Protein AF-0000000080593009 (afdb_homodimer)

Radius of gyration: 37.09 Å; Cα contacts (8 Å, |Δi|>4): 88; chains: 2; bounding box: 83×128×79 Å

Structure (mmCIF, N/CA/C/O backbone):
data_AF-0000000080593009-model_v1
#
loop_
_entity.id
_entity.type
_entity.pdbx_description
1 polymer 'BHLH domain-containing protein'
#
loop_
_atom_site.group_PDB
_atom_site.id
_atom_site.type_symbol
_atom_site.label_atom_id
_atom_site.label_alt_id
_atom_site.label_comp_id
_atom_site.label_asym_id
_atom_site.label_entity_id
_atom_site.label_seq_id
_atom_site.pdbx_PDB_ins_code
_atom_site.Cartn_x
_atom_site.Cartn_y
_atom_site.Cartn_z
_atom_site.occupancy
_atom_site.B_iso_or_equiv
_atom_site.auth_seq_id
_atom_site.auth_comp_id
_atom_site.auth_asym_id
_atom_site.auth_atom_id
_atom_site.pdbx_PDB_model_num
ATOM 1 N N . MET A 1 1 ? 35.719 94.062 11.25 1 30.19 1 MET A N 1
ATOM 2 C CA . MET A 1 1 ? 36.031 92.75 10.695 1 30.19 1 MET A CA 1
ATOM 3 C C . MET A 1 1 ? 35.594 91.688 11.648 1 30.19 1 MET A C 1
ATOM 5 O O . MET A 1 1 ? 36.406 91.188 12.438 1 30.19 1 MET A O 1
ATOM 9 N N . GLU A 1 2 ? 34.375 91.625 12.188 1 32.19 2 GLU A N 1
ATOM 10 C CA . GLU A 1 2 ? 33.594 91.125 13.312 1 32.19 2 GLU A CA 1
ATOM 11 C C . GLU A 1 2 ? 33.219 89.625 13.086 1 32.19 2 GLU A C 1
ATOM 13 O O . GLU A 1 2 ? 33.219 88.875 14.031 1 32.19 2 GLU A O 1
ATOM 18 N N . ASN A 1 3 ? 32.688 89.062 11.891 1 30.84 3 ASN A N 1
ATOM 19 C CA . ASN A 1 3 ? 31.469 88.25 11.875 1 30.84 3 ASN A CA 1
ATOM 20 C C . ASN A 1 3 ? 31.734 86.812 12.109 1 30.84 3 ASN A C 1
ATOM 22 O O . ASN A 1 3 ? 30.797 86 12.344 1 30.84 3 ASN A O 1
ATOM 26 N N . ARG A 1 4 ? 32.781 86.062 11.688 1 34.5 4 ARG A N 1
ATOM 27 C CA . ARG A 1 4 ? 32.562 84.812 10.961 1 34.5 4 ARG A CA 1
ATOM 28 C C . ARG A 1 4 ? 31.922 83.75 11.867 1 34.5 4 ARG A C 1
ATOM 30 O O . ARG A 1 4 ? 31.953 83.875 13.086 1 34.5 4 ARG A O 1
ATOM 37 N N . ARG A 1 5 ? 32 82.25 11.547 1 36.44 5 ARG A N 1
ATOM 38 C CA . ARG A 1 5 ? 31.359 81.062 11.094 1 36.44 5 ARG A CA 1
ATOM 39 C C . ARG A 1 5 ? 31.344 80 12.203 1 36.44 5 ARG A C 1
ATOM 41 O O . ARG A 1 5 ? 32.344 79.312 12.438 1 36.44 5 ARG A O 1
ATOM 48 N N . SER A 1 6 ? 30.797 80.188 13.43 1 36.25 6 SER A N 1
ATOM 49 C CA . SER A 1 6 ? 30.719 79.125 14.383 1 36.25 6 SER A CA 1
ATOM 50 C C . SER A 1 6 ? 29.953 77.938 13.805 1 36.25 6 SER A C 1
ATOM 52 O O . SER A 1 6 ? 28.766 78 13.516 1 36.25 6 SER A O 1
ATOM 54 N N . ASP A 1 7 ? 30.516 77 12.945 1 34.03 7 ASP A N 1
ATOM 55 C CA . ASP A 1 7 ? 30 75.75 12.328 1 34.03 7 ASP A CA 1
ATOM 56 C C . ASP A 1 7 ? 29.469 74.812 13.375 1 34.03 7 ASP A C 1
ATOM 58 O O . ASP A 1 7 ? 30.062 74.625 14.445 1 34.03 7 ASP A O 1
ATOM 62 N N . SER A 1 8 ? 28.172 74.312 13.266 1 36.47 8 SER A N 1
ATOM 63 C CA . SER A 1 8 ? 27.094 73.438 13.727 1 36.47 8 SER A CA 1
ATOM 64 C C . SER A 1 8 ? 27.484 71.938 13.617 1 36.47 8 SER A C 1
ATOM 66 O O . SER A 1 8 ? 27.547 71.375 12.516 1 36.47 8 SER A O 1
ATOM 68 N N . ILE A 1 9 ? 28.5 71.375 14.32 1 38.62 9 ILE A N 1
ATOM 69 C CA . ILE A 1 9 ? 28.875 70 14.336 1 38.62 9 ILE A CA 1
ATOM 70 C C . ILE A 1 9 ? 27.672 69.125 14.758 1 38.62 9 ILE A C 1
ATOM 72 O O . ILE A 1 9 ? 27.156 69.25 15.875 1 38.62 9 ILE A O 1
ATOM 76 N N . SER A 1 10 ? 26.781 68.75 13.773 1 34.78 10 SER A N 1
ATOM 77 C CA . SER A 1 10 ? 25.641 67.875 13.758 1 34.78 10 SER A CA 1
ATOM 78 C C . SER A 1 10 ? 25.969 66.562 14.453 1 34.78 10 SER A C 1
ATOM 80 O O . SER A 1 10 ? 27.094 66.062 14.359 1 34.78 10 SER A O 1
ATOM 82 N N . ASN A 1 11 ? 25.172 66.062 15.477 1 33.56 11 ASN A N 1
ATOM 83 C CA . ASN A 1 11 ? 24.859 64.938 16.359 1 33.56 11 ASN A CA 1
ATOM 84 C C . ASN A 1 11 ? 24.609 63.688 15.57 1 33.56 11 ASN A C 1
ATOM 86 O O . ASN A 1 11 ? 23.594 63.562 14.883 1 33.56 11 ASN A O 1
ATOM 90 N N . CYS A 1 12 ? 25.594 62.969 15 1 34.72 12 CYS A N 1
ATOM 91 C CA . CYS A 1 12 ? 25.578 61.656 14.375 1 34.72 12 CYS A CA 1
ATOM 92 C C . CYS A 1 12 ? 24.969 60.625 15.312 1 34.72 12 CYS A C 1
ATOM 94 O O . CYS A 1 12 ? 25.531 60.344 16.359 1 34.72 12 CYS A O 1
ATOM 96 N N . GLY A 1 13 ? 23.625 60.688 15.562 1 35.38 13 GLY A N 1
ATOM 97 C CA . GLY A 1 13 ? 22.812 59.656 16.188 1 35.38 13 GLY A CA 1
ATOM 98 C C . GLY A 1 13 ? 23.109 58.25 15.664 1 35.38 13 GLY A C 1
ATOM 99 O O . GLY A 1 13 ? 23.016 58 14.453 1 35.38 13 GLY A O 1
ATOM 100 N N . ASP A 1 14 ? 23.938 57.438 16.203 1 33.97 14 ASP A N 1
ATOM 101 C CA . ASP A 1 14 ? 24.203 56 16.031 1 33.97 14 ASP A CA 1
ATOM 102 C C . ASP A 1 14 ? 22.906 55.188 16.078 1 33.97 14 ASP A C 1
ATOM 104 O O . ASP A 1 14 ? 22.266 55.094 17.141 1 33.97 14 ASP A O 1
ATOM 108 N N . GLN A 1 15 ? 21.875 55.281 15.219 1 35.53 15 GLN A N 1
ATOM 109 C CA . GLN A 1 15 ? 20.75 54.375 14.977 1 35.53 15 GLN A CA 1
ATOM 110 C C . GLN A 1 15 ? 21.219 52.938 14.852 1 35.53 15 GLN A C 1
ATOM 112 O O . GLN A 1 15 ? 21.875 52.562 13.875 1 35.53 15 GLN A O 1
ATOM 117 N N . ILE A 1 16 ? 21.734 52.25 15.906 1 38.66 16 ILE A N 1
ATOM 118 C CA . ILE A 1 16 ? 22.062 50.844 16.062 1 38.66 16 ILE A CA 1
ATOM 119 C C . ILE A 1 16 ? 20.953 50 15.461 1 38.66 16 ILE A C 1
ATOM 121 O O . ILE A 1 16 ? 19.797 50.438 15.375 1 38.66 16 ILE A O 1
ATOM 125 N N . ASP A 1 17 ? 21.234 48.719 14.977 1 35.5 17 ASP A N 1
ATOM 126 C CA . ASP A 1 17 ? 20.922 47.531 14.172 1 35.5 17 ASP A CA 1
ATOM 127 C C . ASP A 1 17 ? 19.703 46.812 14.719 1 35.5 17 ASP A C 1
ATOM 129 O O . ASP A 1 17 ? 19.828 45.969 15.625 1 35.5 17 ASP A O 1
ATOM 133 N N . ASP A 1 18 ? 18.672 47.438 15.211 1 39.59 18 ASP A N 1
ATOM 134 C CA . ASP A 1 18 ? 17.469 46.656 15.469 1 39.59 18 ASP A CA 1
ATOM 1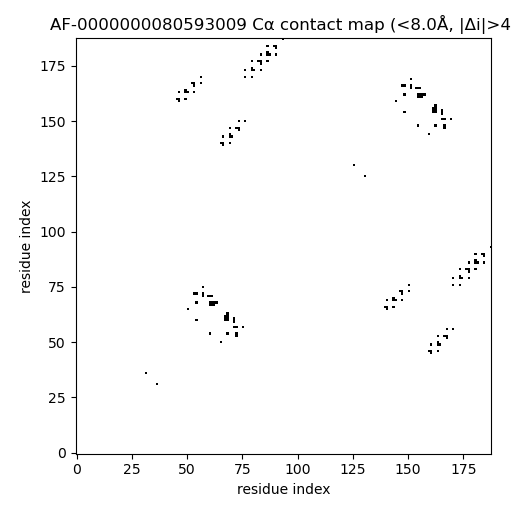35 C C . ASP A 1 18 ? 17.109 45.812 14.25 1 39.59 18 ASP A C 1
ATOM 137 O O . ASP A 1 18 ? 16.062 46.031 13.633 1 39.59 18 ASP A O 1
ATOM 141 N N . GLU A 1 19 ? 17.984 45.594 13.273 1 40.19 19 GLU A N 1
ATOM 142 C CA . GLU A 1 19 ? 17.609 44.875 12.055 1 40.19 19 GLU A CA 1
ATOM 143 C C . GLU A 1 19 ? 17.094 43.5 12.367 1 40.19 19 GLU A C 1
ATOM 145 O O . GLU A 1 19 ? 16.625 42.781 11.469 1 40.19 19 GLU A O 1
ATOM 150 N N . ASN A 1 20 ? 17.656 42.906 13.484 1 40.34 20 ASN A N 1
ATOM 151 C CA . ASN A 1 20 ? 17.406 41.469 13.5 1 40.34 20 ASN A CA 1
ATOM 152 C C . ASN A 1 20 ? 15.922 41.156 13.75 1 40.34 20 ASN A C 1
ATOM 154 O O . ASN A 1 20 ? 15.547 40 13.906 1 40.34 20 ASN A O 1
ATOM 158 N N . SER A 1 21 ? 15.219 42.125 14.359 1 42.53 21 SER A N 1
ATOM 159 C CA . SER A 1 21 ? 13.859 41.781 14.719 1 42.53 21 SER A CA 1
ATOM 160 C C . SER A 1 21 ? 12.977 41.625 13.484 1 42.53 21 SER A C 1
ATOM 162 O O . SER A 1 21 ? 11.781 41.344 13.594 1 42.53 21 SER A O 1
ATOM 164 N N . ILE A 1 22 ? 13.406 42.25 12.352 1 42.34 22 ILE A N 1
ATOM 165 C CA . ILE A 1 22 ? 12.461 42.375 11.25 1 42.34 22 ILE A CA 1
ATOM 166 C C . ILE A 1 22 ? 12.086 40.969 10.766 1 42.34 22 ILE A C 1
ATOM 168 O O . ILE A 1 22 ? 10.992 40.75 10.219 1 42.34 22 ILE A O 1
ATOM 172 N N . LYS A 1 23 ? 13.172 40.156 10.688 1 40.28 23 LYS A N 1
ATOM 173 C CA . LYS A 1 23 ? 13 39.156 9.633 1 40.28 23 LYS A CA 1
ATOM 174 C C . LYS A 1 23 ? 12.016 38.062 10.047 1 40.28 23 LYS A C 1
ATOM 176 O O . LYS A 1 23 ? 11.844 37.094 9.336 1 40.28 23 LYS A O 1
ATOM 181 N N . TYR A 1 24 ? 11.844 37.875 11.398 1 44.5 24 TYR A N 1
ATOM 182 C CA . TYR A 1 24 ? 10.922 36.75 11.539 1 44.5 24 TYR A CA 1
ATOM 183 C C . TYR A 1 24 ? 9.508 37.156 11.117 1 44.5 24 TYR A C 1
ATOM 185 O O . TYR A 1 24 ? 8.742 37.688 11.922 1 44.5 24 TYR A O 1
ATOM 193 N N . ARG A 1 25 ? 9.18 37.938 10.109 1 43.53 25 ARG A N 1
ATOM 194 C CA . ARG A 1 25 ? 7.836 38.125 9.57 1 43.53 25 ARG A CA 1
ATOM 195 C C . ARG A 1 25 ? 7.039 36.844 9.648 1 43.53 25 ARG A C 1
ATOM 197 O O . ARG A 1 25 ? 7.547 35.75 9.289 1 43.53 25 ARG A O 1
ATOM 204 N N . ARG A 1 26 ? 6.293 36.562 10.672 1 50.56 26 ARG A N 1
ATOM 205 C CA . ARG A 1 26 ? 5.23 35.562 10.727 1 50.56 26 ARG A CA 1
ATOM 206 C C . ARG A 1 26 ? 4.617 35.344 9.344 1 50.56 26 ARG A C 1
ATOM 208 O O . ARG A 1 26 ? 4.203 36.281 8.688 1 50.56 26 ARG A O 1
ATOM 215 N N . ARG A 1 27 ? 5.289 34.562 8.422 1 50.72 27 ARG A N 1
ATOM 216 C CA . ARG A 1 27 ? 4.562 34.094 7.25 1 50.72 27 ARG A CA 1
ATOM 217 C C . ARG A 1 27 ? 3.096 33.844 7.574 1 50.72 27 ARG A C 1
ATOM 219 O O . ARG A 1 27 ? 2.75 32.781 8.133 1 50.72 27 ARG A O 1
ATOM 226 N N . THR A 1 28 ? 2.496 34.469 8.516 1 48.34 28 THR A N 1
ATOM 227 C CA . THR A 1 28 ? 1.077 34.344 8.836 1 48.34 28 THR A CA 1
ATOM 228 C C . THR A 1 28 ? 0.27 33.969 7.59 1 48.34 28 THR A C 1
ATOM 230 O O . THR A 1 28 ? -0.691 33.219 7.664 1 48.34 28 THR A O 1
AT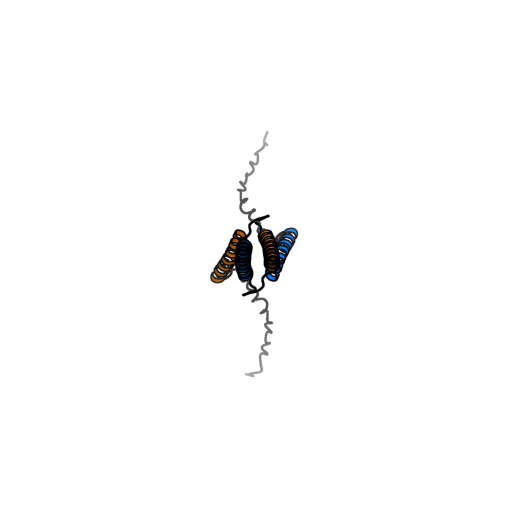OM 233 N N . GLY A 1 29 ? 0.039 34.938 6.66 1 48.94 29 GLY A N 1
ATOM 234 C CA . GLY A 1 29 ? -0.996 35.094 5.648 1 48.94 29 GLY A CA 1
ATOM 235 C C . GLY A 1 29 ? -0.987 34 4.609 1 48.94 29 GLY A C 1
ATOM 236 O O . GLY A 1 29 ? -2.039 33.625 4.098 1 48.94 29 GLY A O 1
ATOM 237 N N . SER A 1 30 ? 0.04 33.906 3.809 1 56.94 30 SER A N 1
ATOM 238 C CA . SER A 1 30 ? -0.113 33.25 2.516 1 56.94 30 SER A CA 1
ATOM 239 C C . SER A 1 30 ? -0.087 31.734 2.66 1 56.94 30 SER A C 1
ATOM 241 O O . SER A 1 30 ? 0.931 31.156 3.053 1 56.94 30 SER A O 1
ATOM 243 N N . GLY A 1 31 ? -1.136 31.234 3.188 1 57.44 31 GLY A N 1
ATOM 244 C CA . GLY A 1 31 ? -1.205 29.781 3.086 1 57.44 31 GLY A CA 1
ATOM 245 C C . GLY A 1 31 ? -0.331 29.219 1.979 1 57.44 31 GLY A C 1
ATOM 246 O O . GLY A 1 31 ? 0.208 29.969 1.164 1 57.44 31 GLY A O 1
ATOM 247 N N . PRO A 1 32 ? 0.122 27.984 2.254 1 64.5 32 PRO A N 1
ATOM 248 C CA . PRO A 1 32 ? 0.853 27.422 1.117 1 64.5 32 PRO A CA 1
ATOM 249 C C . PRO A 1 32 ? 0.264 27.844 -0.229 1 64.5 32 PRO A C 1
ATOM 251 O O . PRO A 1 32 ? -0.947 28.047 -0.339 1 64.5 32 PRO A O 1
ATOM 254 N N . PRO A 1 33 ? 1.045 28.328 -1.09 1 74.94 33 PRO A N 1
ATOM 255 C CA . PRO A 1 33 ? 0.515 28.672 -2.408 1 74.94 33 PRO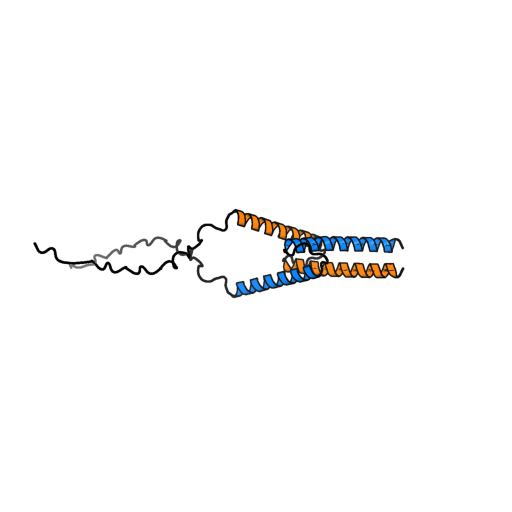 A CA 1
ATOM 256 C C . PRO A 1 33 ? -0.491 27.656 -2.934 1 74.94 33 PRO A C 1
ATOM 258 O O . PRO A 1 33 ? -0.362 26.453 -2.66 1 74.94 33 PRO A O 1
ATOM 261 N N . ALA A 1 34 ? -1.607 28.125 -3.486 1 77.25 34 ALA A N 1
ATOM 262 C CA . ALA A 1 34 ? -2.705 27.344 -4.043 1 77.25 34 ALA A CA 1
ATOM 263 C C . ALA A 1 34 ? -2.18 26.203 -4.902 1 77.25 34 ALA A C 1
ATOM 265 O O . ALA A 1 34 ? -2.725 25.094 -4.875 1 77.25 34 ALA A O 1
ATOM 266 N N . LYS A 1 35 ? -1.1 26.453 -5.652 1 89 35 LYS A N 1
ATOM 267 C CA . LYS A 1 35 ? -0.505 25.422 -6.504 1 89 35 LYS A CA 1
ATOM 268 C C . LYS A 1 35 ? 0.014 24.25 -5.672 1 89 35 LYS A C 1
ATOM 270 O O . LYS A 1 35 ? -0.079 23.094 -6.09 1 89 35 LYS A O 1
ATOM 275 N N . ASN A 1 36 ? 0.448 24.484 -4.453 1 90.88 36 ASN A N 1
ATOM 276 C CA . ASN A 1 36 ? 0.984 23.453 -3.586 1 90.88 36 ASN A CA 1
ATOM 277 C C . ASN A 1 36 ? -0.126 22.594 -2.988 1 90.88 36 ASN A C 1
ATOM 279 O O . ASN A 1 36 ? 0.018 21.375 -2.873 1 90.88 36 ASN A O 1
ATOM 283 N N . ILE A 1 37 ? -1.167 23.203 -2.812 1 93.69 37 ILE A N 1
ATOM 284 C CA . ILE A 1 37 ? -2.303 22.5 -2.229 1 93.69 37 ILE A CA 1
ATOM 285 C C . ILE A 1 37 ? -2.895 21.531 -3.254 1 93.69 37 ILE A C 1
ATOM 287 O O . ILE A 1 37 ? -3.174 20.375 -2.938 1 93.69 37 ILE A O 1
ATOM 291 N N . ASP A 1 38 ? -3.074 22.016 -4.41 1 94.25 38 ASP A N 1
ATOM 292 C CA . ASP A 1 38 ? -3.619 21.188 -5.484 1 94.25 38 ASP A CA 1
ATOM 293 C C . ASP A 1 38 ? -2.684 20.031 -5.809 1 94.25 38 ASP A C 1
ATOM 295 O O . ASP A 1 38 ? -3.141 18.922 -6.082 1 94.25 38 ASP A O 1
ATOM 299 N N . ALA A 1 39 ? -1.38 20.312 -5.832 1 96.06 39 ALA A N 1
ATOM 300 C CA . ALA A 1 39 ? -0.399 19.266 -6.098 1 96.06 39 ALA A CA 1
ATOM 301 C C . ALA A 1 39 ? -0.477 18.156 -5.043 1 96.06 39 ALA A C 1
ATOM 303 O O . ALA A 1 39 ? -0.414 16.969 -5.371 1 96.06 39 ALA A O 1
ATOM 304 N N . GLU A 1 40 ? -0.635 18.5 -3.848 1 95.12 40 GLU A N 1
ATOM 305 C CA . GLU A 1 40 ? -0.727 17.531 -2.762 1 95.12 40 GLU A CA 1
ATOM 306 C C . GLU A 1 40 ? -2.012 16.719 -2.859 1 95.12 40 GLU A C 1
ATOM 308 O O . GLU A 1 40 ? -2.006 15.508 -2.609 1 95.12 40 GLU A O 1
ATOM 313 N N . ARG A 1 41 ? -3.07 17.453 -3.221 1 96.75 41 ARG A N 1
ATOM 314 C CA . ARG A 1 41 ? -4.332 16.75 -3.424 1 96.75 41 ARG A CA 1
ATOM 315 C C . ARG A 1 41 ? -4.207 15.703 -4.52 1 96.75 41 ARG A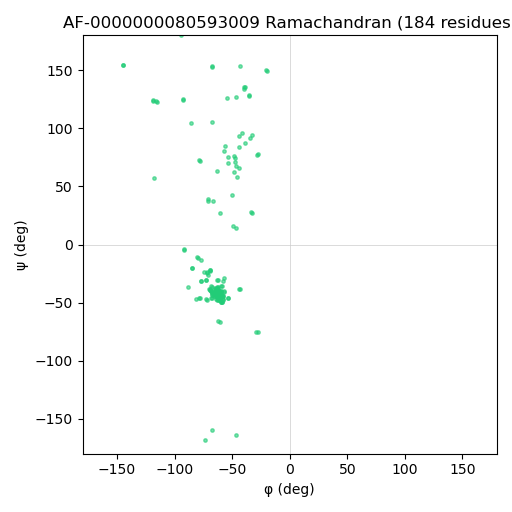 C 1
ATOM 317 O O . ARG A 1 41 ? -4.711 14.586 -4.379 1 96.75 41 ARG A O 1
ATOM 324 N N . ARG A 1 42 ? -3.49 16.078 -5.539 1 96.94 42 ARG A N 1
ATOM 325 C CA . ARG A 1 42 ? -3.281 15.148 -6.645 1 96.94 42 ARG A CA 1
ATOM 326 C C . ARG A 1 42 ? -2.416 13.969 -6.211 1 96.94 42 ARG A C 1
ATOM 328 O O . ARG A 1 42 ? -2.678 12.828 -6.594 1 96.94 42 ARG A O 1
ATOM 335 N N . ARG A 1 43 ? -1.454 14.234 -5.484 1 97.25 43 ARG A N 1
ATOM 336 C CA . ARG A 1 43 ? -0.584 13.172 -4.984 1 97.25 43 ARG A CA 1
ATOM 337 C C . ARG A 1 43 ? -1.36 12.188 -4.109 1 97.25 43 ARG A C 1
ATOM 339 O O . ARG A 1 43 ? -1.231 10.977 -4.266 1 97.25 43 ARG A O 1
ATOM 346 N N . ARG A 1 44 ? -2.191 12.719 -3.203 1 97.69 44 ARG A N 1
ATOM 347 C CA . ARG A 1 44 ? -3.006 11.891 -2.314 1 97.69 44 ARG A CA 1
ATOM 348 C C . ARG A 1 44 ? -3.986 11.039 -3.109 1 97.69 44 ARG A C 1
ATOM 350 O O . ARG A 1 44 ? -4.191 9.859 -2.791 1 97.69 44 ARG A O 1
ATOM 357 N N . LYS A 1 45 ? -4.555 11.672 -4.125 1 98.44 45 LYS A N 1
ATOM 358 C CA . LYS A 1 45 ? -5.504 10.953 -4.969 1 98.44 45 LYS A CA 1
ATOM 359 C C . LYS A 1 45 ? -4.832 9.789 -5.68 1 98.44 45 LYS A C 1
ATOM 361 O O . LYS A 1 45 ? -5.395 8.695 -5.754 1 98.44 45 LYS A O 1
ATOM 366 N N . ARG A 1 46 ? -3.652 10.016 -6.18 1 98 46 ARG A N 1
ATOM 367 C CA . ARG A 1 46 ? -2.904 8.961 -6.859 1 98 46 ARG A CA 1
ATOM 368 C C . ARG A 1 46 ? -2.598 7.809 -5.906 1 98 46 ARG A C 1
ATOM 370 O O . ARG A 1 46 ? -2.795 6.641 -6.254 1 98 46 ARG A O 1
ATOM 377 N N . PHE A 1 47 ? -2.146 8.117 -4.84 1 98.44 47 PHE A N 1
ATOM 378 C CA . PHE A 1 47 ? -1.817 7.113 -3.838 1 98.44 47 PHE A CA 1
ATOM 379 C C . PHE A 1 47 ? -3.053 6.309 -3.455 1 98.44 47 PHE A C 1
ATOM 381 O O . PHE A 1 47 ? -3.012 5.074 -3.42 1 98.44 47 PHE A O 1
ATOM 388 N N . ASN A 1 48 ? -4.09 7.047 -3.164 1 98 48 ASN A N 1
ATOM 389 C CA . ASN A 1 48 ? -5.312 6.375 -2.744 1 98 48 ASN A CA 1
ATOM 390 C C . ASN A 1 48 ? -5.887 5.504 -3.859 1 98 48 ASN A C 1
ATOM 392 O O . ASN A 1 48 ? -6.445 4.438 -3.596 1 98 48 ASN A O 1
ATOM 396 N N . GLY A 1 49 ? -5.836 6.008 -5.027 1 98.5 49 GLY A N 1
ATOM 397 C CA . GLY A 1 49 ? -6.23 5.18 -6.156 1 98.5 49 GLY A CA 1
ATOM 398 C C . GLY A 1 49 ? -5.484 3.859 -6.215 1 98.5 49 GLY A C 1
ATOM 399 O O . GLY A 1 49 ? -6.09 2.803 -6.406 1 98.5 49 GLY A O 1
ATOM 400 N N . ARG A 1 50 ? -4.227 3.916 -6.047 1 98.56 50 ARG A N 1
ATOM 401 C CA . ARG A 1 50 ? -3.41 2.707 -6.062 1 98.56 50 ARG A CA 1
ATOM 402 C C . ARG A 1 50 ? -3.76 1.795 -4.891 1 98.56 50 ARG A C 1
ATOM 404 O O . ARG A 1 50 ? -3.811 0.573 -5.043 1 98.56 50 ARG A O 1
ATOM 411 N N . LEU A 1 51 ? -3.977 2.348 -3.818 1 98.38 51 LEU A N 1
ATOM 412 C CA . LEU A 1 51 ? -4.348 1.574 -2.639 1 98.38 51 LEU A CA 1
ATOM 413 C C . LEU A 1 51 ? -5.672 0.852 -2.857 1 98.38 51 LEU A C 1
ATOM 415 O O . LEU A 1 51 ? -5.82 -0.31 -2.471 1 98.38 51 LEU A O 1
ATOM 419 N N . TYR A 1 52 ? -6.543 1.52 -3.492 1 97.75 52 TYR A N 1
ATOM 420 C CA . TYR A 1 52 ? -7.844 0.93 -3.785 1 97.75 52 TYR A CA 1
ATOM 421 C C . TYR A 1 52 ? -7.711 -0.216 -4.781 1 97.75 52 TYR A C 1
ATOM 423 O O . TYR A 1 52 ? -8.352 -1.259 -4.625 1 97.75 52 TYR A O 1
ATOM 431 N N . ASP A 1 53 ? -7.004 0 -5.77 1 98.31 53 ASP A N 1
ATOM 432 C CA . ASP A 1 53 ? -6.75 -1.049 -6.754 1 98.31 53 ASP A CA 1
ATOM 433 C C . ASP A 1 53 ? -6.133 -2.281 -6.098 1 98.31 53 ASP A C 1
ATOM 435 O O . ASP A 1 53 ? -6.488 -3.414 -6.434 1 98.31 53 ASP A O 1
ATOM 439 N N . LEU A 1 54 ? -5.254 -2.031 -5.203 1 98.06 54 LEU A N 1
ATOM 440 C CA . LEU A 1 54 ? -4.625 -3.137 -4.488 1 98.06 54 LEU A CA 1
ATOM 441 C C . LEU A 1 54 ? -5.645 -3.885 -3.637 1 98.06 54 LEU A C 1
ATOM 443 O O . LEU A 1 54 ? -5.676 -5.117 -3.637 1 98.06 54 LEU A O 1
ATOM 447 N N . ARG A 1 55 ? -6.441 -3.123 -3.008 1 97.81 55 ARG A N 1
ATOM 448 C CA . ARG A 1 55 ? -7.5 -3.705 -2.191 1 97.81 55 ARG A CA 1
ATOM 449 C C . ARG A 1 55 ? -8.422 -4.578 -3.035 1 97.81 55 ARG A C 1
ATOM 451 O O . ARG A 1 55 ? -8.914 -5.605 -2.566 1 97.81 55 ARG A O 1
ATOM 458 N N . ALA A 1 56 ? -8.656 -4.234 -4.184 1 97.44 56 ALA A N 1
ATOM 459 C CA . ALA A 1 56 ? -9.578 -4.938 -5.07 1 97.44 56 ALA A CA 1
ATOM 460 C C . ALA A 1 56 ? -8.992 -6.277 -5.516 1 97.44 56 ALA A C 1
ATOM 462 O O . ALA A 1 56 ? -9.734 -7.199 -5.871 1 97.44 56 ALA A O 1
ATOM 463 N N . LEU A 1 57 ? -7.715 -6.414 -5.5 1 96.88 57 LEU A N 1
ATOM 464 C CA . LEU A 1 57 ? -7.051 -7.621 -5.977 1 96.88 57 LEU A CA 1
ATOM 465 C C . LEU A 1 57 ? -6.984 -8.672 -4.875 1 96.88 57 LEU A C 1
ATOM 467 O O . LEU A 1 57 ? -6.746 -9.852 -5.148 1 96.88 57 LEU A O 1
ATOM 471 N N . VAL A 1 58 ? -7.117 -8.219 -3.707 1 97.12 58 VAL A N 1
ATOM 472 C CA . VAL A 1 58 ? -6.895 -9.102 -2.568 1 97.12 58 VAL A CA 1
ATOM 473 C C . VAL A 1 58 ? -8.219 -9.734 -2.141 1 97.12 58 VAL A C 1
ATOM 475 O O . VAL A 1 58 ? -9.164 -9.031 -1.797 1 97.12 58 VAL A O 1
ATOM 478 N N . PRO A 1 59 ? -8.25 -11.031 -2.082 1 96 59 PRO A N 1
ATOM 479 C CA . PRO A 1 59 ? -9.516 -11.727 -1.856 1 96 59 PRO A CA 1
ATOM 480 C C . PRO A 1 59 ? -10.078 -11.484 -0.458 1 96 59 PRO A C 1
ATOM 482 O O . PRO A 1 59 ? -11.297 -11.352 -0.294 1 96 59 PRO A O 1
ATOM 485 N N . LYS A 1 60 ? -9.289 -11.523 0.535 1 94.19 60 LYS A N 1
ATOM 486 C CA . LYS A 1 60 ? -9.758 -11.352 1.906 1 94.19 60 LYS A CA 1
ATOM 487 C C . LYS A 1 60 ? -9.117 -10.133 2.557 1 94.19 60 LYS A C 1
ATOM 489 O O . LYS A 1 60 ? -7.891 -10.039 2.648 1 94.19 60 LYS A O 1
ATOM 494 N N . ILE A 1 61 ? -9.992 -9.312 2.988 1 93.19 61 ILE A N 1
ATOM 495 C CA . ILE A 1 61 ? -9.539 -8.109 3.672 1 93.19 61 ILE A CA 1
ATOM 496 C C . ILE A 1 61 ? -9.992 -8.133 5.129 1 93.19 61 ILE A C 1
ATOM 498 O O . ILE A 1 61 ? -11.195 -8.211 5.41 1 93.19 61 ILE A O 1
ATOM 502 N N . SER A 1 62 ? -9.055 -8.039 6.051 1 96.44 62 SER A N 1
ATOM 503 C CA . SER A 1 62 ? -9.336 -8.172 7.48 1 96.44 62 SER A CA 1
ATOM 504 C C . SER A 1 62 ? -9.945 -6.895 8.047 1 96.44 62 SER A C 1
ATOM 506 O O . SER A 1 62 ? -10.891 -6.949 8.836 1 96.44 62 SER A O 1
ATOM 508 N N . ASN A 1 63 ? -9.359 -5.809 7.703 1 96.19 63 ASN A N 1
ATOM 509 C CA . ASN A 1 63 ? -9.742 -4.457 8.094 1 96.19 63 ASN A CA 1
ATOM 510 C C . ASN A 1 63 ? -9.492 -3.453 6.977 1 96.19 63 ASN A C 1
ATOM 512 O O . ASN A 1 63 ? -8.562 -3.623 6.184 1 96.19 63 ASN A O 1
ATOM 516 N N . LEU A 1 64 ? -10.195 -2.432 7 1 94.62 64 LEU A N 1
ATOM 517 C CA . LEU A 1 64 ? -10.109 -1.517 5.867 1 94.62 64 LEU A CA 1
ATOM 518 C C . LEU A 1 64 ? -9.055 -0.447 6.113 1 94.62 64 LEU A C 1
ATOM 520 O O . LEU A 1 64 ? -8.719 0.321 5.207 1 94.62 64 LEU A O 1
ATOM 524 N N . ASN A 1 65 ? -8.484 -0.421 7.227 1 96.5 65 ASN A N 1
ATOM 525 C CA . ASN A 1 65 ? -7.426 0.558 7.434 1 96.5 65 ASN A CA 1
ATOM 526 C C . ASN A 1 65 ? -6.207 0.256 6.566 1 96.5 65 ASN A C 1
ATOM 528 O O . ASN A 1 65 ? -5.98 -0.893 6.184 1 96.5 65 ASN A O 1
ATOM 532 N N . LYS A 1 66 ? -5.508 1.259 6.266 1 97.44 66 LYS A N 1
ATOM 533 C CA . LYS A 1 66 ? -4.461 1.18 5.254 1 97.44 66 LYS A CA 1
ATOM 534 C C . LYS A 1 66 ? -3.416 0.13 5.621 1 97.44 66 LYS A C 1
ATOM 536 O O . LYS A 1 66 ? -2.961 -0.629 4.762 1 97.44 66 LYS A O 1
ATOM 541 N N . ALA A 1 67 ? -3.008 0.106 6.891 1 98.25 67 ALA A N 1
ATOM 542 C CA . ALA A 1 67 ? -1.989 -0.851 7.316 1 98.25 67 ALA A CA 1
ATOM 543 C C . ALA A 1 67 ? -2.482 -2.285 7.152 1 98.25 67 ALA A C 1
ATOM 545 O O . ALA A 1 67 ? -1.723 -3.168 6.75 1 98.25 67 ALA A O 1
ATOM 546 N N . SER A 1 68 ? -3.713 -2.531 7.418 1 98.19 68 SER A N 1
ATOM 547 C CA . SER A 1 68 ? -4.289 -3.865 7.285 1 98.19 68 SER A CA 1
ATOM 548 C C . SER A 1 68 ? -4.395 -4.277 5.82 1 98.19 68 SER A C 1
ATOM 550 O O . SER A 1 68 ? -4.113 -5.426 5.469 1 98.19 68 SER A O 1
ATOM 552 N N . ILE A 1 69 ? -4.727 -3.352 4.992 1 98.25 69 ILE A N 1
ATOM 553 C CA . ILE A 1 69 ? -4.805 -3.629 3.562 1 98.25 69 ILE A CA 1
ATOM 554 C C . ILE A 1 69 ? -3.432 -4.055 3.045 1 98.25 69 ILE A C 1
ATOM 556 O O . ILE A 1 69 ? -3.314 -5.043 2.318 1 98.25 69 ILE A O 1
ATOM 560 N N . LEU A 1 70 ? -2.494 -3.344 3.482 1 98.56 70 LEU A N 1
ATOM 561 C CA . LEU A 1 70 ? -1.139 -3.689 3.064 1 98.56 70 LEU A CA 1
ATOM 562 C C . LEU A 1 70 ? -0.735 -5.055 3.605 1 98.56 70 LEU A C 1
ATOM 564 O O . LEU A 1 70 ? -0.132 -5.859 2.889 1 98.56 70 LEU A O 1
ATOM 568 N N . GLY A 1 71 ? -1.041 -5.266 4.855 1 98.5 71 GLY A N 1
ATOM 569 C CA . GLY A 1 71 ? -0.738 -6.555 5.465 1 98.5 71 GLY A CA 1
ATOM 570 C C . GLY A 1 71 ? -1.385 -7.719 4.742 1 98.5 71 GLY A C 1
ATOM 571 O O . GLY A 1 71 ? -0.732 -8.734 4.477 1 98.5 71 GLY A O 1
ATOM 572 N N . ASP A 1 72 ? -2.625 -7.598 4.457 1 98.56 72 ASP A N 1
ATOM 573 C CA . ASP A 1 72 ? -3.348 -8.641 3.74 1 98.56 72 ASP A CA 1
ATOM 574 C C . ASP A 1 72 ? -2.768 -8.852 2.342 1 98.56 72 ASP A C 1
ATOM 576 O O . ASP A 1 72 ? -2.691 -9.977 1.856 1 98.56 72 ASP A O 1
ATOM 580 N N . ALA A 1 73 ? -2.373 -7.758 1.691 1 98.5 73 ALA A N 1
ATOM 581 C CA . ALA A 1 73 ? -1.756 -7.852 0.371 1 98.5 73 ALA A CA 1
ATOM 582 C C . ALA A 1 73 ? -0.442 -8.625 0.434 1 98.5 73 ALA A C 1
ATOM 584 O O . ALA A 1 73 ? -0.172 -9.477 -0.419 1 98.5 73 ALA A O 1
ATOM 585 N N . ILE A 1 74 ? 0.325 -8.336 1.396 1 98.69 74 ILE A N 1
ATOM 586 C CA . ILE A 1 74 ? 1.597 -9.023 1.59 1 98.69 74 ILE A CA 1
ATOM 587 C C . ILE A 1 74 ? 1.352 -10.516 1.76 1 98.69 74 ILE A C 1
ATOM 589 O O . ILE A 1 74 ? 2.01 -11.336 1.115 1 98.69 74 ILE A O 1
ATOM 593 N N . GLU A 1 75 ? 0.456 -10.852 2.611 1 98.12 75 GLU A N 1
ATOM 594 C CA . GLU A 1 75 ? 0.119 -12.25 2.822 1 98.12 75 GLU A CA 1
ATOM 595 C C . GLU A 1 75 ? -0.349 -12.914 1.527 1 98.12 75 GLU A C 1
ATOM 597 O O . GLU A 1 75 ? 0.031 -14.047 1.229 1 98.12 75 GLU A O 1
ATOM 602 N N . PHE A 1 76 ? -1.158 -12.234 0.845 1 98.31 76 PHE A N 1
ATOM 603 C CA . PHE A 1 76 ? -1.68 -12.758 -0.413 1 98.31 76 PHE A CA 1
ATOM 604 C C . PHE A 1 76 ? -0.55 -13.008 -1.404 1 98.31 76 PHE A C 1
ATOM 606 O O . PHE A 1 76 ? -0.528 -14.039 -2.08 1 98.31 76 PHE A O 1
ATOM 613 N N . VAL A 1 77 ? 0.343 -12.086 -1.491 1 98 77 VAL A N 1
ATOM 614 C CA . VAL A 1 77 ? 1.487 -12.242 -2.385 1 98 77 VAL A CA 1
ATOM 615 C C . VAL A 1 77 ? 2.279 -13.484 -1.999 1 98 77 VAL A C 1
ATOM 617 O O . VAL A 1 77 ? 2.672 -14.273 -2.865 1 98 77 VAL A O 1
ATOM 620 N N . LYS A 1 78 ? 2.49 -13.648 -0.75 1 97.81 78 LYS A N 1
ATOM 621 C CA . LYS A 1 78 ? 3.229 -14.812 -0.282 1 97.81 78 LYS A CA 1
ATOM 622 C C . LYS A 1 78 ? 2.494 -16.109 -0.634 1 97.81 78 LYS A C 1
ATOM 624 O O . LYS A 1 78 ? 3.117 -17.094 -1.022 1 97.81 78 LYS A O 1
ATOM 629 N N . VAL A 1 79 ? 1.248 -16.094 -0.504 1 96.94 79 VAL A N 1
ATOM 630 C CA . VAL A 1 79 ? 0.429 -17.25 -0.843 1 96.94 79 VAL A CA 1
ATOM 631 C C . VAL A 1 79 ? 0.555 -17.547 -2.334 1 96.94 79 VAL A C 1
ATOM 633 O O . VAL A 1 79 ? 0.723 -18.703 -2.727 1 96.94 79 VAL A O 1
ATOM 636 N N . LEU A 1 80 ? 0.438 -16.562 -3.141 1 96.69 80 LEU A N 1
ATOM 637 C CA . LEU A 1 80 ? 0.545 -16.734 -4.586 1 96.69 80 LEU A CA 1
ATOM 638 C C . LEU A 1 80 ? 1.912 -17.281 -4.965 1 96.69 80 LEU A C 1
ATOM 640 O O . LEU A 1 80 ? 2.012 -18.156 -5.844 1 96.69 80 LEU A O 1
ATOM 644 N N . GLN A 1 81 ? 2.928 -16.781 -4.32 1 96.44 81 GLN A N 1
ATOM 645 C CA . GLN A 1 81 ? 4.277 -17.266 -4.586 1 96.44 81 GLN A CA 1
ATOM 646 C C . GLN A 1 81 ? 4.414 -18.75 -4.223 1 96.44 81 GLN A C 1
ATOM 648 O O . GLN A 1 81 ? 5.023 -19.516 -4.965 1 96.44 81 GLN A O 1
ATOM 653 N N . LYS A 1 82 ? 3.926 -19.094 -3.137 1 96.88 82 LYS A N 1
ATOM 654 C CA . LYS A 1 82 ? 3.967 -20.484 -2.703 1 96.88 82 LYS A CA 1
ATOM 655 C C . LYS A 1 82 ? 3.193 -21.391 -3.664 1 96.88 82 LYS A C 1
ATOM 657 O O . LYS A 1 82 ? 3.654 -22.469 -4.016 1 96.88 82 LYS A O 1
ATOM 662 N N . GLN A 1 83 ? 2.039 -20.938 -4.023 1 95.31 83 GLN A N 1
ATOM 663 C CA . GLN A 1 83 ? 1.216 -21.703 -4.957 1 95.31 83 GLN A CA 1
ATOM 664 C C . GLN A 1 83 ? 1.939 -21.906 -6.285 1 95.31 83 GLN A C 1
ATOM 666 O O . GLN A 1 83 ? 1.906 -23 -6.852 1 95.31 83 GLN A O 1
ATOM 671 N N . ALA A 1 84 ? 2.545 -20.922 -6.781 1 94.12 84 ALA A N 1
ATOM 672 C CA . ALA A 1 84 ? 3.281 -21 -8.039 1 94.12 84 ALA A CA 1
ATOM 673 C C . ALA A 1 84 ? 4.434 -22 -7.934 1 94.12 84 ALA A C 1
ATOM 675 O O . ALA A 1 84 ? 4.688 -22.766 -8.867 1 94.12 84 ALA A O 1
ATOM 676 N N . LYS A 1 85 ? 5.09 -21.922 -6.883 1 94.88 85 LYS A N 1
ATOM 677 C CA . LYS A 1 85 ? 6.203 -22.844 -6.672 1 94.88 85 LYS A CA 1
ATOM 678 C C . LYS A 1 85 ? 5.715 -24.297 -6.609 1 94.88 85 LYS A C 1
ATOM 680 O O . LYS A 1 85 ? 6.328 -25.188 -7.195 1 94.88 85 LYS A O 1
ATOM 685 N N . GLU A 1 86 ? 4.645 -24.531 -5.906 1 95.19 86 GLU A N 1
ATOM 686 C CA . GLU A 1 86 ? 4.078 -25.859 -5.785 1 95.19 86 GLU A CA 1
ATOM 687 C C . GLU A 1 86 ? 3.621 -26.391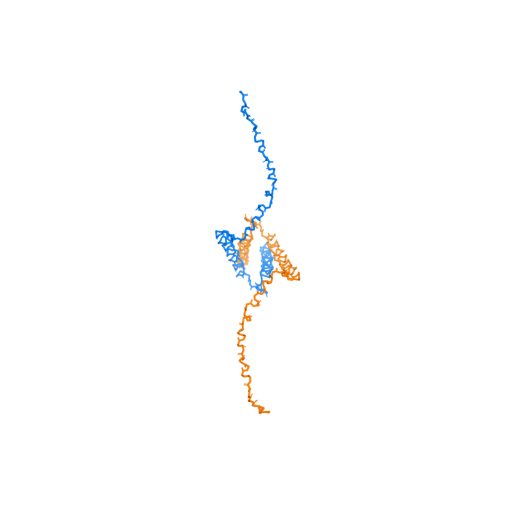 -7.141 1 95.19 86 GLU A C 1
ATOM 689 O O . GLU A 1 86 ? 3.832 -27.578 -7.453 1 95.19 86 GLU A O 1
ATOM 694 N N . LEU A 1 87 ? 3.014 -25.609 -7.906 1 94 87 LEU A N 1
ATOM 695 C CA . LEU A 1 87 ? 2.545 -26 -9.234 1 94 87 LEU A CA 1
ATOM 696 C C . LEU A 1 87 ? 3.719 -26.328 -10.148 1 94 87 LEU A C 1
ATOM 698 O O . LEU A 1 87 ? 3.648 -27.266 -10.945 1 94 87 LEU A O 1
ATOM 702 N N . LYS A 1 88 ? 4.75 -25.562 -9.992 1 93.88 88 LYS A N 1
ATOM 703 C CA . LYS A 1 88 ? 5.945 -25.812 -10.789 1 93.88 88 LYS A CA 1
ATOM 704 C C . LYS A 1 88 ? 6.59 -27.141 -10.422 1 93.88 88 LYS A C 1
ATOM 706 O O . LYS A 1 88 ? 7.016 -27.906 -11.297 1 93.88 88 LYS A O 1
ATOM 711 N N . ASP A 1 89 ? 6.641 -27.422 -9.172 1 94.62 89 ASP A N 1
ATOM 712 C CA . ASP A 1 89 ? 7.191 -28.688 -8.688 1 94.62 89 ASP A CA 1
ATOM 713 C C . ASP A 1 89 ? 6.363 -29.875 -9.18 1 94.62 89 ASP A C 1
ATOM 715 O O . ASP A 1 89 ? 6.91 -30.906 -9.547 1 94.62 89 ASP A O 1
ATOM 719 N N . GLU A 1 90 ? 5.098 -29.703 -9.25 1 91.69 90 GLU A N 1
ATOM 720 C CA . GLU A 1 90 ? 4.195 -30.75 -9.719 1 91.69 90 GLU A CA 1
ATOM 721 C C . GLU A 1 90 ? 4.375 -31 -11.211 1 91.69 90 GLU A C 1
ATOM 723 O O . GLU A 1 90 ? 4.312 -32.156 -11.664 1 91.69 90 GLU A O 1
ATOM 728 N N . LEU A 1 91 ? 4.562 -30.031 -11.938 1 90.69 91 LEU A N 1
ATOM 729 C CA . LEU A 1 91 ? 4.754 -30.125 -13.383 1 90.69 91 LEU A CA 1
ATOM 730 C C . LEU A 1 91 ? 6.082 -30.812 -13.711 1 90.69 91 LEU A C 1
ATOM 732 O O . LEU A 1 91 ? 6.184 -31.547 -14.688 1 90.69 91 LEU A O 1
ATOM 736 N N . GLU A 1 92 ? 7.074 -30.516 -12.867 1 88.62 92 GLU A N 1
ATOM 737 C CA . GLU A 1 92 ? 8.391 -31.094 -13.086 1 88.62 92 GLU A CA 1
ATOM 738 C C . GLU A 1 92 ? 8.398 -32.594 -12.734 1 88.62 92 GLU A C 1
ATOM 740 O O . GLU A 1 92 ? 9.203 -33.344 -13.258 1 88.62 92 GLU A O 1
ATOM 745 N N . GLU A 1 93 ? 7.602 -32.969 -11.812 1 87.88 93 GLU A N 1
ATOM 746 C CA . GLU A 1 93 ? 7.516 -34.375 -11.406 1 87.88 93 GLU A CA 1
ATOM 747 C C . GLU A 1 93 ? 6.66 -35.188 -12.383 1 87.88 93 GLU A C 1
ATOM 749 O O . GLU A 1 93 ? 6.668 -36.406 -12.344 1 87.88 93 GLU A O 1
ATOM 754 N N . HIS A 1 94 ? 5.918 -34.625 -13.297 1 75.81 94 HIS A N 1
ATOM 755 C CA . HIS A 1 94 ? 5.191 -35.344 -14.344 1 75.81 94 HIS A CA 1
ATOM 756 C C . HIS A 1 94 ? 5.887 -35.188 -15.688 1 75.81 94 HIS A C 1
ATOM 758 O O . HIS A 1 94 ? 6.535 -34.188 -15.961 1 75.81 94 HIS A O 1
ATOM 764 N N . MET B 1 1 ? -45.406 65.5 59 1 31.94 1 MET B N 1
ATOM 765 C CA . MET B 1 1 ? -44.969 64.125 59.219 1 31.94 1 MET B CA 1
ATOM 766 C C . MET B 1 1 ? -45.438 63.188 58.125 1 31.94 1 MET B C 1
ATOM 768 O O . MET B 1 1 ? -45.5 61.969 58.281 1 31.94 1 MET B O 1
ATOM 772 N N . GLU B 1 2 ? -46.094 63.781 57.062 1 32.09 2 GLU B N 1
ATOM 773 C CA . GLU B 1 2 ? -46.812 62.969 56.094 1 32.09 2 GLU B CA 1
ATOM 774 C C . GLU B 1 2 ? -45.812 62.125 55.281 1 32.09 2 GLU B C 1
ATOM 776 O O . GLU B 1 2 ? -44.875 62.688 54.688 1 32.09 2 GLU B O 1
ATOM 781 N N . ASN B 1 3 ? -45.719 60.781 55.562 1 35.22 3 ASN B N 1
ATOM 782 C CA . ASN B 1 3 ? -45 59.562 55.188 1 35.22 3 ASN B CA 1
ATOM 783 C C . ASN B 1 3 ? -45.219 59.219 53.719 1 35.22 3 ASN B C 1
ATOM 785 O O . ASN B 1 3 ? -46.094 58.406 53.406 1 35.22 3 ASN B O 1
ATOM 789 N N . ARG B 1 4 ? -45.5 60.219 52.875 1 28.94 4 ARG B N 1
ATOM 790 C CA . ARG B 1 4 ? -45.969 59.75 51.594 1 28.94 4 ARG B CA 1
ATOM 791 C C . ARG B 1 4 ? -45.094 58.625 51.062 1 28.94 4 ARG B C 1
ATOM 793 O O . ARG B 1 4 ? -43.969 58.438 51.531 1 28.94 4 ARG B O 1
ATOM 800 N N . ARG B 1 5 ? -45.156 58.25 49.719 1 34 5 ARG B N 1
ATOM 801 C CA . ARG B 1 5 ? -45.438 57.25 48.719 1 34 5 ARG B CA 1
ATOM 802 C C . ARG B 1 5 ? -44.188 56.5 48.312 1 34 5 ARG B C 1
ATOM 804 O O . ARG B 1 5 ? -43.062 57 48.5 1 34 5 ARG B O 1
ATOM 811 N N . SER B 1 6 ? -44.469 55.531 47.344 1 29.83 6 SER B N 1
ATOM 812 C CA . SER B 1 6 ? -44.281 54.188 46.781 1 29.83 6 SER B CA 1
ATOM 813 C C . SER B 1 6 ? -42.906 54.062 46.094 1 29.83 6 SER B C 1
ATOM 815 O O . SER B 1 6 ? -42.25 55.062 45.812 1 29.83 6 SER B O 1
ATOM 817 N N . ASP B 1 7 ? -42.812 52.906 45.344 1 35.22 7 ASP B N 1
ATOM 818 C CA . ASP B 1 7 ? -42.094 51.75 44.875 1 35.22 7 ASP B CA 1
ATOM 819 C C . ASP B 1 7 ? -41.25 52.094 43.656 1 35.22 7 ASP B C 1
ATOM 821 O O . ASP B 1 7 ? -41.719 52.719 42.719 1 35.22 7 ASP B O 1
ATOM 825 N N . SER B 1 8 ? -39.938 52.219 43.844 1 36.72 8 SER B N 1
ATOM 826 C CA . SER B 1 8 ? -38.75 52.281 43 1 36.72 8 SER B CA 1
ATOM 827 C C . SER B 1 8 ? -38.719 51.188 41.969 1 36.72 8 SER B C 1
ATOM 829 O O . SER B 1 8 ? -38.688 50 42.312 1 36.72 8 SER B O 1
ATOM 831 N N . ILE B 1 9 ? -39.562 51.344 40.844 1 36.19 9 ILE B N 1
ATOM 832 C CA . ILE B 1 9 ? -39.594 50.531 39.625 1 36.19 9 ILE B CA 1
ATOM 833 C C . ILE B 1 9 ? -38.156 50.344 39.094 1 36.19 9 ILE B C 1
ATOM 835 O O . ILE B 1 9 ? -37.531 51.312 38.656 1 36.19 9 ILE B O 1
ATOM 839 N N . SER B 1 10 ? -37.375 49.5 39.875 1 35.12 10 SER B N 1
ATOM 840 C CA . SER B 1 10 ? -36.062 49 39.5 1 35.12 10 SER B CA 1
ATOM 841 C C . SER B 1 10 ? -36.094 48.469 38.062 1 35.12 10 SER B C 1
ATOM 843 O O . SER B 1 10 ? -36.812 47.5 37.781 1 35.12 10 SER B O 1
ATOM 845 N N . ASN B 1 11 ? -36.125 49.312 37.062 1 32.84 11 ASN B N 1
ATOM 846 C CA . ASN B 1 11 ? -35.938 48.938 35.656 1 32.84 11 ASN B CA 1
ATOM 847 C C . ASN B 1 11 ? -34.812 47.906 35.5 1 32.84 11 ASN B C 1
ATOM 849 O O . ASN B 1 11 ? -33.656 48.156 35.906 1 32.84 11 ASN B O 1
ATOM 853 N N . CYS B 1 12 ? -35.125 46.562 35.438 1 34.56 12 CYS B N 1
ATOM 854 C CA . CYS B 1 12 ? -34.469 45.312 35.062 1 34.56 12 CYS B CA 1
ATOM 855 C C . CYS B 1 12 ? -33.688 45.5 33.75 1 34.56 12 CYS B C 1
ATOM 857 O O . CYS B 1 12 ? -34.219 45.875 32.719 1 34.56 12 CYS B O 1
ATOM 859 N N . GLY B 1 13 ? -32.406 46.031 33.875 1 34.47 13 GLY B N 1
ATOM 860 C CA . GLY B 1 13 ? -31.312 46.031 32.938 1 34.47 13 GLY B CA 1
ATOM 861 C C . GLY B 1 13 ? -31.203 44.719 32.156 1 34.47 13 GLY B C 1
ATOM 862 O O . GLY B 1 13 ? -31.047 43.656 32.75 1 34.47 13 GLY B O 1
ATOM 863 N N . ASP B 1 14 ? -31.844 44.5 31.047 1 33.59 14 ASP B N 1
ATOM 864 C CA . ASP B 1 14 ? -31.703 43.438 30.031 1 33.59 14 ASP B CA 1
ATOM 865 C C . ASP B 1 14 ? -30.234 43.219 29.672 1 33.59 14 ASP B C 1
ATOM 867 O O . ASP B 1 14 ? -29.609 44.062 29.031 1 33.59 14 ASP B O 1
ATOM 871 N N . GLN B 1 15 ? -29.266 42.875 30.562 1 35 15 GLN B N 1
ATOM 872 C CA . GLN B 1 15 ? -27.938 42.344 30.281 1 35 15 GLN B CA 1
ATOM 873 C C . GLN B 1 15 ? -27.969 41.25 29.219 1 35 15 GLN B C 1
ATOM 875 O O . GLN B 1 15 ? -28.469 40.156 29.484 1 35 15 GLN B O 1
ATOM 880 N N . ILE B 1 16 ? -28.328 41.562 27.953 1 38.72 16 ILE B N 1
ATOM 881 C CA . ILE B 1 16 ? -28.234 40.75 26.734 1 38.72 16 ILE B CA 1
ATOM 882 C C . ILE B 1 16 ? -26.938 39.969 26.734 1 38.72 16 ILE B C 1
ATOM 884 O O . ILE B 1 16 ? -25.906 40.438 27.234 1 38.72 16 ILE B O 1
ATOM 888 N N . ASP B 1 17 ? -26.969 38.625 26.406 1 35.69 17 ASP B N 1
ATOM 889 C CA . ASP B 1 17 ? -26.281 37.375 26.234 1 35.69 17 ASP B CA 1
ATOM 890 C C . ASP B 1 17 ? -25.031 37.531 25.359 1 35.69 17 ASP B C 1
ATOM 892 O O . ASP B 1 17 ? -25.141 37.531 24.125 1 35.69 17 ASP B O 1
ATOM 896 N N . ASP B 1 18 ? -24.219 38.562 25.516 1 39.41 18 ASP B N 1
ATOM 897 C CA . ASP B 1 18 ? -22.922 38.469 24.844 1 39.41 18 ASP B CA 1
ATOM 898 C C . ASP B 1 18 ? -22.25 37.125 25.062 1 39.41 18 ASP B C 1
ATOM 900 O O . ASP B 1 18 ? -21.203 37.062 25.703 1 39.41 18 ASP B O 1
ATOM 904 N N . GLU B 1 19 ? -22.969 36.094 25.547 1 40.03 19 GLU B N 1
ATOM 905 C CA . GLU B 1 19 ? -22.344 34.812 25.875 1 40.03 19 GLU B CA 1
ATOM 906 C C . GLU B 1 19 ? -21.609 34.219 24.656 1 40.03 19 GLU B C 1
ATOM 908 O O . GLU B 1 19 ? -20.953 33.188 24.766 1 40.03 19 GLU B O 1
ATOM 913 N N . ASN B 1 20 ? -22.156 34.594 23.453 1 39.97 20 ASN B N 1
ATOM 914 C CA . ASN B 1 20 ? -21.641 33.75 22.391 1 39.97 20 ASN B CA 1
ATOM 915 C C . ASN B 1 20 ? -20.172 34 22.109 1 39.97 20 ASN B C 1
ATOM 917 O O . ASN B 1 20 ? -19.594 33.469 21.172 1 39.97 20 ASN B O 1
ATOM 921 N N . SER B 1 21 ? -19.703 35.219 22.516 1 42.75 21 SER B N 1
ATOM 922 C CA . SER B 1 21 ? -18.344 35.531 22.109 1 42.75 21 SER B CA 1
ATOM 923 C C . SER B 1 21 ? -17.328 34.688 22.859 1 42.75 21 SER B C 1
ATOM 925 O O . SER B 1 21 ? -16.109 34.812 22.625 1 42.75 21 SER B O 1
ATOM 927 N N . ILE B 1 22 ? -17.703 34.219 24.094 1 41.69 22 ILE B N 1
ATOM 928 C CA . ILE B 1 22 ? -16.672 33.656 24.953 1 41.69 22 ILE B CA 1
ATOM 929 C C . ILE B 1 22 ? -16.031 32.469 24.281 1 41.69 22 ILE B C 1
ATOM 931 O O . ILE B 1 22 ? -14.828 32.219 24.438 1 41.69 22 ILE B O 1
ATOM 935 N N . LYS B 1 23 ? -16.953 31.578 23.766 1 40.41 23 LYS B N 1
ATOM 936 C CA . LYS B 1 23 ? -16.469 30.203 23.812 1 40.41 23 LYS B CA 1
ATOM 937 C C . LYS B 1 23 ? -15.469 29.922 22.703 1 40.41 23 LYS B C 1
ATOM 939 O O . LYS B 1 23 ? -15.148 28.766 22.406 1 40.41 23 LYS B O 1
ATOM 944 N N . TYR B 1 24 ? -15.383 30.859 21.688 1 44.28 24 TYR B N 1
ATOM 945 C CA . TYR B 1 24 ? -14.352 30.359 20.781 1 44.28 24 TYR B CA 1
ATOM 946 C C . TYR B 1 24 ? -12.969 30.469 21.422 1 44.28 24 TYR B C 1
ATOM 948 O O . TYR B 1 24 ? -12.32 31.516 21.328 1 44.28 24 TYR B O 1
ATOM 956 N N . ARG B 1 25 ? -12.641 30.266 22.719 1 43.66 25 ARG B N 1
ATOM 957 C CA . ARG B 1 25 ? -11.297 30.125 23.266 1 43.66 25 ARG B CA 1
ATOM 958 C C . ARG B 1 25 ? -10.352 29.453 22.281 1 43.66 25 ARG B C 1
ATOM 960 O O . ARG B 1 25 ? -10.711 28.453 21.656 1 43.66 25 ARG B O 1
ATOM 967 N N . ARG B 1 26 ? -9.602 30.141 21.484 1 50.41 26 ARG B N 1
ATOM 968 C CA . ARG B 1 26 ? -8.43 29.672 20.75 1 50.41 26 ARG B CA 1
ATOM 969 C C . ARG B 1 26 ? -7.746 28.531 21.484 1 50.41 26 ARG B C 1
ATOM 971 O O . ARG B 1 26 ? -7.41 28.656 22.672 1 50.41 26 ARG B O 1
ATOM 978 N N . ARG B 1 27 ? -8.289 27.266 21.438 1 50.69 27 ARG B N 1
ATOM 979 C CA . ARG B 1 27 ? -7.469 26.141 21.875 1 50.69 27 ARG B CA 1
ATOM 980 C C . ARG B 1 27 ? -5.996 26.375 21.547 1 50.69 27 ARG B C 1
ATOM 982 O O . ARG B 1 27 ? -5.562 26.156 20.422 1 50.69 27 ARG B O 1
ATOM 989 N N . THR B 1 28 ? -5.488 27.531 21.469 1 48.56 28 THR B N 1
ATOM 990 C CA . THR B 1 28 ? -4.082 27.859 21.25 1 48.56 28 THR B CA 1
ATOM 991 C C . THR B 1 28 ? -3.186 26.766 21.828 1 48.56 28 THR B C 1
ATOM 993 O O . THR B 1 28 ? -2.146 26.438 21.25 1 48.56 28 THR B O 1
ATOM 996 N N . GLY B 1 29 ? -3.02 26.703 23.188 1 49.06 29 GLY B N 1
ATOM 997 C CA . GLY B 1 29 ? -1.968 26.109 24 1 49.06 29 GLY B CA 1
ATOM 998 C C . GLY B 1 29 ? -1.82 24.625 23.812 1 49.06 29 GLY B C 1
ATOM 999 O O . GLY B 1 29 ? -0.715 24.078 23.906 1 49.06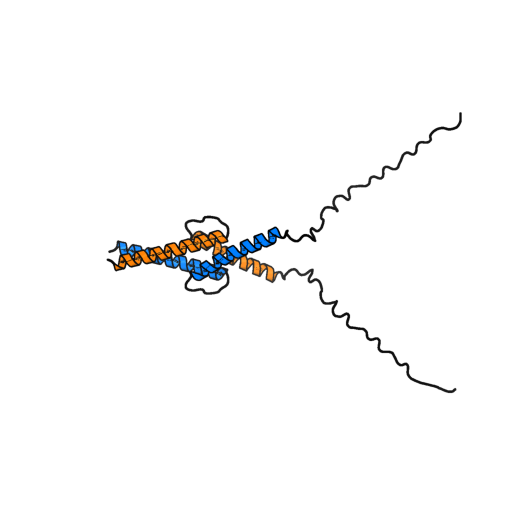 29 GLY B O 1
ATOM 1000 N N . SER B 1 30 ? -2.781 23.844 24.203 1 57 30 SER B N 1
ATOM 1001 C CA . SER B 1 30 ? -2.51 22.438 24.5 1 57 30 SER B CA 1
ATOM 1002 C C . SER B 1 30 ? -2.395 21.609 23.219 1 57 30 SER B C 1
ATOM 1004 O O . SER B 1 30 ? -3.35 21.531 22.438 1 57 30 SER B O 1
ATOM 1006 N N . GLY B 1 31 ? -1.312 21.812 22.531 1 57.28 31 GLY B N 1
ATOM 1007 C CA . GLY B 1 31 ? -1.11 20.844 21.469 1 57.28 31 GLY B CA 1
ATOM 1008 C C . GLY B 1 31 ? -1.898 19.562 21.672 1 57.28 31 GLY B C 1
ATOM 1009 O O . GLY B 1 31 ? -2.482 19.344 22.734 1 57.28 31 GLY B O 1
ATOM 1010 N N . PRO B 1 32 ? -2.246 18.984 20.5 1 64.38 32 PRO B N 1
ATOM 1011 C CA . PRO B 1 32 ? -2.871 17.688 20.734 1 64.38 32 PRO B CA 1
ATOM 1012 C C . PRO B 1 32 ? -2.268 16.938 21.922 1 64.38 32 PRO B C 1
ATOM 1014 O O . PRO B 1 32 ? -1.075 17.094 22.219 1 64.38 32 PRO B O 1
ATOM 1017 N N . PRO B 1 33 ? -3.049 16.516 22.812 1 73.88 33 PRO B N 1
ATOM 1018 C CA . PRO B 1 33 ? -2.494 15.75 23.938 1 73.88 33 PRO B CA 1
ATOM 1019 C C . PRO B 1 33 ? -1.375 14.797 23.5 1 73.88 33 PRO B C 1
ATOM 1021 O O . PRO B 1 33 ? -1.405 14.258 22.391 1 73.88 33 PRO B O 1
ATOM 1024 N N . ALA B 1 34 ? -0.263 14.766 24.281 1 77.88 34 ALA B N 1
ATOM 1025 C CA . ALA B 1 34 ? 0.922 13.938 24.062 1 77.88 34 ALA B CA 1
ATOM 1026 C C . ALA B 1 34 ? 0.534 12.516 23.672 1 77.88 34 ALA B C 1
ATOM 1028 O O . ALA B 1 34 ? 1.167 11.906 22.812 1 77.88 34 ALA B O 1
ATOM 1029 N N . LYS B 1 35 ? -0.525 11.977 24.281 1 88.44 35 LYS B N 1
ATOM 1030 C CA . LYS B 1 35 ? -0.988 10.625 23.984 1 88.44 35 LYS B CA 1
ATOM 1031 C C . LYS B 1 35 ? -1.437 10.5 22.531 1 88.44 35 LYS B C 1
ATOM 1033 O O . LYS B 1 35 ? -1.214 9.469 21.891 1 88.44 35 LYS B O 1
ATOM 1038 N N . ASN B 1 36 ? -1.938 11.578 21.953 1 90.88 36 ASN B N 1
ATOM 1039 C CA . ASN B 1 36 ? -2.416 11.562 20.562 1 90.88 36 ASN B CA 1
ATOM 1040 C C . ASN B 1 36 ? -1.262 11.602 19.578 1 90.88 36 ASN B C 1
ATOM 1042 O O . ASN B 1 36 ? -1.302 10.93 18.547 1 90.88 36 ASN B O 1
ATOM 1046 N N . ILE B 1 37 ? -0.3 12.211 19.984 1 93.75 37 ILE B N 1
ATOM 1047 C CA . ILE B 1 37 ? 0.869 12.336 19.125 1 93.75 37 ILE B CA 1
ATOM 1048 C C . ILE B 1 37 ? 1.591 10.992 19.031 1 93.75 37 ILE B C 1
ATOM 1050 O O . ILE B 1 37 ? 1.959 10.555 17.938 1 93.75 37 ILE B O 1
ATOM 1054 N N . ASP B 1 38 ? 1.781 10.422 20.141 1 94.31 38 ASP B N 1
ATOM 1055 C CA . ASP B 1 38 ? 2.443 9.117 20.172 1 94.31 38 ASP B CA 1
ATOM 1056 C C . ASP B 1 38 ? 1.634 8.062 19.422 1 94.31 38 ASP B C 1
ATOM 1058 O O . ASP B 1 38 ? 2.199 7.203 18.75 1 94.31 38 ASP B O 1
ATOM 1062 N N . ALA B 1 39 ? 0.32 8.102 19.609 1 96.06 39 ALA B N 1
ATOM 1063 C CA . ALA B 1 39 ? -0.549 7.16 18.906 1 96.06 39 ALA B CA 1
ATOM 1064 C C . ALA B 1 39 ? -0.417 7.316 17.391 1 96.06 39 ALA B C 1
ATOM 1066 O O . ALA B 1 39 ? -0.36 6.32 16.672 1 96.06 39 ALA B O 1
ATOM 1067 N N . GLU B 1 40 ? -0.344 8.484 16.922 1 95.12 40 GLU B N 1
ATOM 1068 C CA . GLU B 1 40 ? -0.212 8.742 15.492 1 95.12 40 GLU B CA 1
ATOM 1069 C C . GLU B 1 40 ? 1.146 8.281 14.977 1 95.12 40 GLU B C 1
ATOM 1071 O O . GLU B 1 40 ? 1.241 7.73 13.875 1 95.12 40 GLU B O 1
ATOM 1076 N N . ARG B 1 41 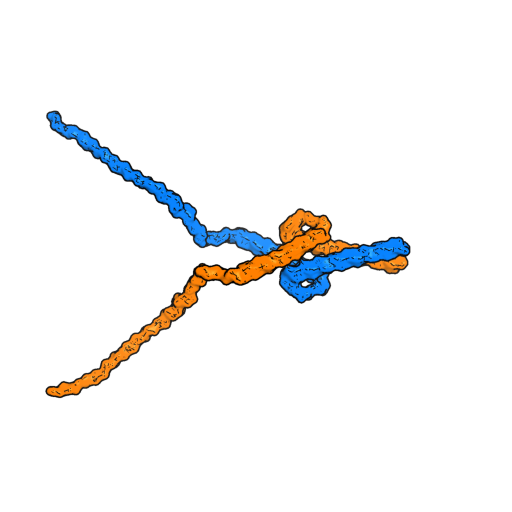? 2.148 8.555 15.82 1 96.75 41 ARG B N 1
ATOM 1077 C CA . ARG B 1 41 ? 3.479 8.086 15.453 1 96.75 41 ARG B CA 1
ATOM 1078 C C . ARG B 1 41 ? 3.496 6.566 15.312 1 96.75 41 ARG B C 1
ATOM 1080 O O . ARG B 1 41 ? 4.098 6.031 14.375 1 96.75 41 ARG B O 1
ATOM 1087 N N . ARG B 1 42 ? 2.811 5.926 16.203 1 97 42 ARG B N 1
ATOM 1088 C CA . ARG B 1 42 ? 2.734 4.469 16.156 1 97 42 ARG B CA 1
ATOM 1089 C C . ARG B 1 42 ? 1.958 4.004 14.93 1 97 42 ARG B C 1
ATOM 1091 O O . ARG B 1 42 ? 2.336 3.021 14.289 1 97 42 ARG B O 1
ATOM 1098 N N . ARG B 1 43 ? 0.94 4.645 14.641 1 97.25 43 ARG B N 1
ATOM 1099 C CA . ARG B 1 43 ? 0.148 4.305 13.461 1 97.25 43 ARG B CA 1
ATOM 1100 C C . ARG B 1 43 ? 0.971 4.453 12.188 1 97.25 43 ARG B C 1
ATOM 1102 O O . ARG B 1 43 ? 0.957 3.57 11.32 1 97.25 43 ARG B O 1
ATOM 1109 N N . ARG B 1 44 ? 1.704 5.57 12.062 1 97.69 44 ARG B N 1
ATOM 1110 C CA . ARG B 1 44 ? 2.549 5.832 10.906 1 97.69 44 ARG B CA 1
ATOM 1111 C C . ARG B 1 44 ? 3.639 4.773 10.773 1 97.69 44 ARG B C 1
ATOM 1113 O O . ARG B 1 44 ? 3.934 4.312 9.664 1 97.69 44 ARG B O 1
ATOM 1120 N N . LYS B 1 45 ? 4.191 4.414 11.93 1 98.38 45 LYS B N 1
ATOM 1121 C CA . LYS B 1 45 ? 5.242 3.398 11.938 1 98.38 45 LYS B CA 1
ATOM 1122 C C . LYS B 1 45 ? 4.707 2.059 11.438 1 98.38 45 LYS B C 1
ATOM 1124 O O . LYS B 1 45 ? 5.371 1.375 10.648 1 98.38 45 LYS B O 1
ATOM 1129 N N . ARG B 1 46 ? 3.537 1.703 11.883 1 98 46 ARG B N 1
ATOM 1130 C CA . ARG B 1 46 ? 2.916 0.456 11.445 1 98 46 ARG B CA 1
ATOM 1131 C C . ARG B 1 46 ? 2.674 0.46 9.945 1 98 46 ARG B C 1
ATOM 1133 O O . ARG B 1 46 ? 2.986 -0.515 9.258 1 98 46 ARG B O 1
ATOM 1140 N N . PHE B 1 47 ? 2.154 1.445 9.492 1 98.44 47 PHE B N 1
ATOM 1141 C CA . PHE B 1 47 ? 1.877 1.581 8.062 1 98.44 47 PHE B CA 1
ATOM 1142 C C . PHE B 1 47 ? 3.162 1.492 7.254 1 98.44 47 PHE B C 1
ATOM 1144 O O . PHE B 1 47 ? 3.23 0.757 6.266 1 98.44 47 PHE B O 1
ATOM 1151 N N . ASN B 1 48 ? 4.113 2.264 7.691 1 98 48 ASN B N 1
ATOM 1152 C CA . ASN B 1 48 ? 5.375 2.285 6.957 1 98 48 ASN B CA 1
ATOM 1153 C C . ASN B 1 48 ? 6.066 0.926 7 1 98 48 ASN B C 1
ATOM 1155 O O . ASN B 1 48 ? 6.707 0.521 6.027 1 98 48 ASN B O 1
ATOM 1159 N N . GLY B 1 49 ? 6.023 0.322 8.117 1 98.5 49 GLY B N 1
ATOM 1160 C CA . GLY B 1 49 ? 6.539 -1.037 8.195 1 98.5 49 GLY B CA 1
ATOM 1161 C C . GLY B 1 49 ? 5.918 -1.966 7.168 1 98.5 49 GLY B C 1
ATOM 1162 O O . GLY B 1 49 ? 6.629 -2.711 6.488 1 98.5 49 GLY B O 1
ATOM 1163 N N . ARG B 1 50 ? 4.652 -1.908 7.055 1 98.56 50 ARG B N 1
ATOM 1164 C CA . ARG B 1 50 ? 3.951 -2.74 6.082 1 98.56 50 ARG B CA 1
ATOM 1165 C C . ARG B 1 50 ? 4.332 -2.357 4.656 1 98.56 50 ARG B C 1
ATOM 1167 O O . ARG B 1 50 ? 4.5 -3.227 3.801 1 98.56 50 ARG B O 1
ATOM 1174 N N . LEU B 1 51 ? 4.453 -1.156 4.426 1 98.38 51 LEU B N 1
ATOM 1175 C CA . LEU B 1 51 ? 4.84 -0.679 3.104 1 98.38 51 LEU B CA 1
ATOM 1176 C C . LEU B 1 51 ? 6.234 -1.178 2.734 1 98.38 51 LEU B C 1
ATOM 1178 O O . LEU B 1 51 ? 6.469 -1.584 1.594 1 98.38 51 LEU B O 1
ATOM 1182 N N . TYR B 1 52 ? 7.07 -1.184 3.686 1 97.81 52 TYR B N 1
ATOM 1183 C CA . TYR B 1 52 ? 8.43 -1.657 3.463 1 97.81 52 TYR B CA 1
ATOM 1184 C C . TYR B 1 52 ? 8.445 -3.156 3.189 1 97.81 52 TYR B C 1
ATOM 1186 O O . TYR B 1 52 ? 9.172 -3.625 2.311 1 97.81 52 TYR B O 1
ATOM 1194 N N . ASP B 1 53 ? 7.766 -3.859 3.951 1 98.31 53 ASP B N 1
ATOM 1195 C CA . ASP B 1 53 ? 7.656 -5.301 3.736 1 98.31 53 ASP B CA 1
ATOM 1196 C C . ASP B 1 53 ? 7.121 -5.605 2.338 1 98.31 53 ASP B C 1
ATOM 1198 O O . ASP B 1 53 ? 7.59 -6.539 1.682 1 98.31 53 ASP B O 1
ATOM 1202 N N . LEU B 1 54 ? 6.18 -4.824 1.937 1 98.06 54 LEU B N 1
ATOM 1203 C CA . LEU B 1 54 ? 5.621 -5.012 0.602 1 98.06 54 LEU B CA 1
ATOM 1204 C C . LEU B 1 54 ? 6.668 -4.719 -0.47 1 98.06 54 LEU B C 1
ATOM 1206 O O . LEU B 1 54 ? 6.809 -5.48 -1.429 1 98.06 54 LEU B O 1
ATOM 1210 N N . ARG B 1 55 ? 7.367 -3.689 -0.233 1 97.75 55 ARG B N 1
ATOM 1211 C CA . ARG B 1 55 ? 8.438 -3.318 -1.153 1 97.75 55 ARG B CA 1
ATOM 1212 C C . ARG B 1 55 ? 9.469 -4.43 -1.269 1 97.75 55 ARG B C 1
ATOM 1214 O O . ARG B 1 55 ? 10.031 -4.66 -2.344 1 97.75 55 ARG B O 1
ATOM 1221 N N . ALA B 1 56 ? 9.719 -5.086 -0.28 1 97.44 56 ALA B N 1
ATOM 1222 C CA . ALA B 1 56 ? 10.742 -6.133 -0.236 1 97.44 56 ALA B CA 1
ATOM 1223 C C . ALA B 1 56 ? 10.305 -7.359 -1.025 1 97.44 56 ALA B C 1
ATOM 1225 O O . ALA B 1 56 ? 11.141 -8.141 -1.489 1 97.44 56 ALA B O 1
ATOM 1226 N N . LEU B 1 57 ? 9.039 -7.539 -1.181 1 96.81 57 LEU B N 1
ATOM 1227 C CA . LEU B 1 57 ? 8.508 -8.719 -1.854 1 96.81 57 LEU B CA 1
ATOM 1228 C C . LEU B 1 57 ? 8.484 -8.516 -3.365 1 96.81 57 LEU B C 1
ATOM 1230 O O . LEU B 1 57 ? 8.359 -9.484 -4.125 1 96.81 57 LEU B O 1
ATOM 1234 N N . VAL B 1 58 ? 8.531 -7.309 -3.738 1 97.12 58 VAL B N 1
ATOM 1235 C CA . VAL B 1 58 ? 8.336 -6.988 -5.148 1 97.12 58 VAL B CA 1
ATOM 1236 C C . VAL B 1 58 ? 9.695 -6.93 -5.855 1 97.12 58 VAL B C 1
ATOM 1238 O O . VAL B 1 58 ? 10.562 -6.145 -5.477 1 97.12 58 VAL B O 1
ATOM 1241 N N . PRO B 1 59 ? 9.836 -7.695 -6.895 1 96.06 59 PRO B N 1
ATOM 1242 C CA . PRO B 1 59 ? 11.148 -7.84 -7.52 1 96.06 59 PRO B CA 1
ATOM 1243 C C . PRO B 1 59 ? 11.633 -6.551 -8.18 1 96.06 59 PRO B C 1
ATOM 1245 O O . PRO B 1 59 ? 12.828 -6.234 -8.125 1 96.06 59 PRO B O 1
ATOM 1248 N N . LYS B 1 60 ? 10.789 -5.879 -8.852 1 94.31 60 LYS B N 1
ATOM 1249 C CA . LYS B 1 60 ? 11.188 -4.66 -9.555 1 94.31 60 LYS B CA 1
ATOM 1250 C C . LYS B 1 60 ? 10.414 -3.449 -9.031 1 94.31 60 LYS B C 1
ATOM 1252 O O . LYS B 1 60 ? 9.188 -3.434 -9.055 1 94.31 60 LYS B O 1
ATOM 1257 N N . ILE B 1 61 ? 11.203 -2.52 -8.633 1 93.31 61 ILE B N 1
ATOM 1258 C CA . ILE B 1 61 ? 10.617 -1.277 -8.141 1 93.31 61 ILE B CA 1
ATOM 1259 C C . ILE B 1 61 ? 11.016 -0.121 -9.055 1 93.31 61 ILE B C 1
ATOM 1261 O O . ILE B 1 61 ? 12.203 0.152 -9.242 1 93.31 61 ILE B O 1
ATOM 1265 N N . SER B 1 62 ? 10.031 0.573 -9.586 1 96.5 62 SER B N 1
ATOM 1266 C CA . SER B 1 62 ? 10.258 1.627 -10.57 1 96.5 62 SER B CA 1
ATOM 1267 C C . SER B 1 62 ? 10.719 2.916 -9.906 1 96.5 62 SER B C 1
ATOM 1269 O O . SER B 1 62 ? 11.633 3.586 -10.398 1 96.5 62 SER B O 1
ATOM 1271 N N . ASN B 1 63 ? 10.055 3.275 -8.875 1 96.12 63 ASN B N 1
ATOM 1272 C CA . ASN B 1 63 ? 10.297 4.453 -8.047 1 96.12 63 ASN B CA 1
ATOM 1273 C C . ASN B 1 63 ? 9.992 4.18 -6.578 1 96.12 63 ASN B C 1
ATOM 1275 O O . ASN B 1 63 ? 9.117 3.373 -6.258 1 96.12 63 ASN B O 1
ATOM 1279 N N . LEU B 1 64 ? 10.602 4.895 -5.762 1 94.69 64 LEU B N 1
ATOM 1280 C CA . LEU B 1 64 ? 10.477 4.57 -4.344 1 94.69 64 LEU B CA 1
ATOM 1281 C C . LEU B 1 64 ? 9.32 5.332 -3.709 1 94.69 64 LEU B C 1
ATOM 1283 O O . LEU B 1 64 ? 8.961 5.078 -2.557 1 94.69 64 LEU B O 1
ATOM 1287 N N . ASN B 1 65 ? 8.711 6.152 -4.418 1 96.56 65 ASN B N 1
ATOM 1288 C CA . ASN B 1 65 ? 7.562 6.828 -3.83 1 96.56 65 ASN B CA 1
ATOM 1289 C C . ASN B 1 65 ? 6.41 5.859 -3.58 1 96.56 65 ASN B C 1
ATOM 1291 O O . ASN B 1 65 ? 6.301 4.832 -4.25 1 96.56 65 ASN B O 1
ATOM 1295 N N . LYS B 1 66 ? 5.629 6.188 -2.648 1 97.38 66 LYS B N 1
ATOM 1296 C CA . LYS B 1 66 ? 4.637 5.258 -2.123 1 97.38 66 LYS B CA 1
ATOM 1297 C C . LYS B 1 66 ? 3.68 4.797 -3.219 1 97.38 66 LYS B C 1
ATOM 1299 O O . LYS B 1 66 ? 3.334 3.617 -3.295 1 97.38 66 LYS B O 1
ATOM 1304 N N . ALA B 1 67 ? 3.215 5.738 -4.047 1 98.25 67 ALA B N 1
ATOM 1305 C CA . ALA B 1 67 ? 2.27 5.383 -5.102 1 98.25 67 ALA B CA 1
ATOM 1306 C C . ALA B 1 67 ? 2.9 4.414 -6.098 1 98.25 67 ALA B C 1
ATOM 1308 O O . ALA B 1 67 ? 2.242 3.484 -6.57 1 98.25 67 ALA B O 1
ATOM 1309 N N . SER B 1 68 ? 4.141 4.578 -6.395 1 98.19 68 SER B N 1
ATOM 1310 C CA . SER B 1 68 ? 4.844 3.701 -7.328 1 98.19 68 SER B CA 1
ATOM 1311 C C . SER B 1 68 ? 5.047 2.312 -6.73 1 98.19 68 SER B C 1
ATOM 1313 O O . SER B 1 68 ? 4.887 1.304 -7.422 1 98.19 68 SER B O 1
ATOM 1315 N N . ILE B 1 69 ? 5.328 2.27 -5.48 1 98.25 69 ILE B N 1
ATOM 1316 C CA . ILE B 1 69 ? 5.492 0.988 -4.805 1 98.25 69 ILE B CA 1
ATOM 1317 C C . ILE B 1 69 ? 4.188 0.198 -4.871 1 98.25 69 ILE B C 1
ATOM 1319 O O . ILE B 1 69 ? 4.191 -0.992 -5.195 1 98.25 69 ILE B O 1
ATOM 1323 N N . LEU B 1 70 ? 3.172 0.892 -4.641 1 98.56 70 LEU B N 1
ATOM 1324 C CA . LEU B 1 70 ? 1.872 0.23 -4.711 1 98.56 70 LEU B CA 1
ATOM 1325 C C . LEU B 1 70 ? 1.57 -0.228 -6.133 1 98.56 70 LEU B C 1
ATOM 1327 O O . LEU B 1 70 ? 1.074 -1.338 -6.34 1 98.56 70 LEU B O 1
ATOM 1331 N N . GLY B 1 71 ? 1.848 0.651 -7.059 1 98.5 71 GLY B N 1
ATOM 1332 C CA . GLY B 1 71 ? 1.639 0.303 -8.453 1 98.5 71 GLY B CA 1
ATOM 1333 C C . GLY B 1 71 ? 2.42 -0.923 -8.891 1 98.5 71 GLY B C 1
ATOM 1334 O O . GLY B 1 71 ? 1.874 -1.813 -9.547 1 98.5 71 GLY B O 1
ATOM 1335 N N . ASP B 1 72 ? 3.645 -0.967 -8.547 1 98.56 72 ASP B N 1
ATOM 1336 C CA . ASP B 1 72 ? 4.488 -2.109 -8.883 1 98.56 72 ASP B CA 1
ATOM 1337 C C . ASP B 1 72 ? 3.988 -3.381 -8.195 1 98.56 72 ASP B C 1
ATOM 1339 O O . ASP B 1 72 ? 4.039 -4.465 -8.781 1 98.56 72 ASP B O 1
ATOM 1343 N N . ALA B 1 73 ? 3.523 -3.254 -6.969 1 98.5 73 ALA B N 1
ATOM 1344 C CA . ALA B 1 73 ? 2.975 -4.398 -6.246 1 98.5 73 ALA B CA 1
ATOM 1345 C C . ALA B 1 73 ? 1.733 -4.945 -6.945 1 98.5 73 ALA B C 1
ATOM 1347 O O . ALA B 1 73 ? 1.574 -6.16 -7.082 1 98.5 73 ALA B O 1
ATOM 1348 N N . ILE B 1 74 ? 0.903 -4.086 -7.352 1 98.69 74 ILE B N 1
ATOM 1349 C CA . ILE B 1 74 ? -0.309 -4.477 -8.062 1 98.69 74 ILE B CA 1
ATOM 1350 C C . ILE B 1 74 ? 0.063 -5.246 -9.328 1 98.69 74 ILE B C 1
ATOM 1352 O O . ILE B 1 74 ? -0.49 -6.316 -9.594 1 98.69 74 ILE B O 1
ATOM 1356 N N . GLU B 1 75 ? 0.952 -4.699 -10.07 1 98.12 75 GLU B N 1
ATOM 1357 C CA . GLU B 1 75 ? 1.407 -5.371 -11.281 1 98.12 75 GLU B CA 1
ATOM 1358 C C . GLU B 1 75 ? 1.987 -6.75 -10.969 1 98.12 75 GLU B C 1
ATOM 1360 O O . GLU B 1 75 ? 1.725 -7.719 -11.68 1 98.12 75 GLU B O 1
ATOM 1365 N N . PHE B 1 76 ? 2.766 -6.797 -9.969 1 98.31 76 PHE B N 1
ATOM 1366 C CA . PHE B 1 76 ? 3.387 -8.055 -9.57 1 98.31 76 PHE B CA 1
ATOM 1367 C C . PHE B 1 76 ? 2.33 -9.086 -9.195 1 98.31 76 PHE B C 1
ATOM 1369 O O . PHE B 1 76 ? 2.432 -10.25 -9.578 1 98.31 76 PHE B O 1
ATOM 1376 N N . VAL B 1 77 ? 1.354 -8.664 -8.469 1 98 77 VAL B N 1
ATOM 1377 C CA . VAL B 1 77 ? 0.269 -9.562 -8.086 1 98 77 VAL B CA 1
ATOM 1378 C C . VAL B 1 77 ? -0.421 -10.102 -9.336 1 98 77 VAL B C 1
ATOM 1380 O O . VAL B 1 77 ? -0.702 -11.305 -9.422 1 98 77 VAL B O 1
ATOM 1383 N N . LYS B 1 78 ? -0.672 -9.25 -10.25 1 97.81 78 LYS B N 1
ATOM 1384 C CA . LYS B 1 78 ? -1.321 -9.68 -11.484 1 97.81 78 LYS B CA 1
ATOM 1385 C C . LYS B 1 78 ? -0.458 -10.68 -12.242 1 97.81 78 LYS B C 1
ATOM 1387 O O . LYS B 1 78 ? -0.971 -11.656 -12.797 1 97.81 78 LYS B O 1
ATOM 1392 N N . VAL B 1 79 ? 0.777 -10.453 -12.25 1 96.94 79 VAL B N 1
ATOM 1393 C CA . VAL B 1 79 ? 1.712 -11.352 -12.914 1 96.94 79 VAL B CA 1
ATOM 1394 C C . VAL B 1 79 ? 1.684 -12.719 -12.219 1 96.94 79 VAL B C 1
ATOM 1396 O O . VAL B 1 79 ? 1.642 -13.758 -12.891 1 96.94 79 VAL B O 1
ATOM 1399 N N . LEU B 1 80 ? 1.741 -12.719 -10.938 1 96.69 80 LEU B N 1
ATOM 1400 C CA . LEU B 1 80 ? 1.716 -13.961 -10.172 1 96.69 80 LEU B CA 1
ATOM 1401 C C . LEU B 1 80 ? 0.425 -14.734 -10.43 1 96.69 80 LEU B C 1
ATOM 1403 O O . LEU B 1 80 ? 0.443 -15.961 -10.562 1 96.69 80 LEU B O 1
ATOM 1407 N N . GLN B 1 81 ? -0.661 -14.008 -10.484 1 96.56 81 GLN B N 1
ATOM 1408 C CA . GLN B 1 81 ? -1.948 -14.641 -10.75 1 96.56 81 GLN B CA 1
ATOM 1409 C C . GLN B 1 81 ? -1.969 -15.281 -12.133 1 96.56 81 GLN B C 1
ATOM 1411 O O . GLN B 1 81 ? -2.471 -16.391 -12.305 1 96.56 81 GLN B O 1
ATOM 1416 N N . LYS B 1 82 ? -1.503 -14.617 -13.07 1 96.94 82 LYS B N 1
ATOM 1417 C CA . LYS B 1 82 ? -1.437 -15.141 -14.438 1 96.94 82 LYS B CA 1
ATOM 1418 C C . LYS B 1 82 ? -0.543 -16.375 -14.5 1 96.94 82 LYS B C 1
ATOM 1420 O O . LYS B 1 82 ? -0.892 -17.375 -15.148 1 96.94 82 LYS B O 1
ATOM 1425 N N . GLN B 1 83 ? 0.583 -16.266 -13.883 1 95.31 83 GLN B N 1
ATOM 1426 C CA . GLN B 1 83 ? 1.513 -17.391 -13.859 1 95.31 83 GLN B CA 1
ATOM 1427 C C . GLN B 1 83 ? 0.87 -18.625 -13.227 1 95.31 83 GLN B C 1
ATOM 1429 O O . GLN B 1 83 ? 1.029 -19.734 -13.719 1 95.31 83 GLN B O 1
ATOM 1434 N N . ALA B 1 84 ? 0.214 -18.453 -12.164 1 94.12 84 ALA B N 1
ATOM 1435 C CA . ALA B 1 84 ? -0.455 -19.562 -11.477 1 94.12 84 ALA B CA 1
ATOM 1436 C C . ALA B 1 84 ? -1.517 -20.203 -12.367 1 94.12 84 ALA B C 1
ATOM 1438 O O . ALA B 1 84 ? -1.659 -21.422 -12.398 1 94.12 84 ALA B O 1
ATOM 1439 N N . LYS B 1 85 ? -2.23 -19.391 -13 1 94.88 85 LYS B N 1
ATOM 1440 C CA . LYS B 1 85 ? -3.262 -19.906 -13.898 1 94.88 85 LYS B CA 1
ATOM 1441 C C . LYS B 1 85 ? -2.646 -20.703 -15.039 1 94.88 85 LYS B C 1
ATOM 1443 O O . LYS B 1 85 ? -3.152 -21.766 -15.406 1 94.88 85 LYS B O 1
ATOM 1448 N N . GLU B 1 86 ? -1.596 -20.203 -15.617 1 95.19 86 GLU B N 1
ATOM 1449 C CA . GLU B 1 86 ? -0.916 -20.875 -16.719 1 95.19 86 GLU B CA 1
ATOM 1450 C C . GLU B 1 86 ? -0.352 -22.219 -16.266 1 95.19 86 GLU B C 1
ATOM 1452 O O . GLU B 1 86 ? -0.438 -23.219 -17 1 95.19 86 GLU B O 1
ATOM 1457 N N . LEU B 1 87 ? 0.22 -22.281 -15.133 1 94.06 87 LEU B N 1
ATOM 1458 C CA . LEU B 1 87 ? 0.78 -23.516 -14.594 1 94.06 87 LEU B CA 1
ATOM 1459 C C . LEU B 1 87 ? -0.317 -24.531 -14.328 1 94.06 87 LEU B C 1
ATOM 1461 O O . LEU B 1 87 ? -0.124 -25.734 -14.555 1 94.06 87 LEU B O 1
ATOM 1465 N N . LYS B 1 88 ? -1.419 -24.047 -13.883 1 93.88 88 LYS B N 1
ATOM 1466 C CA . LYS B 1 88 ? -2.549 -24.922 -13.633 1 93.88 88 LYS B CA 1
ATOM 1467 C C . LYS B 1 88 ? -3.082 -25.531 -14.938 1 93.88 88 LYS B C 1
ATOM 1469 O O . LYS B 1 88 ? -3.396 -26.719 -14.992 1 93.88 88 LYS B O 1
ATOM 1474 N N . ASP B 1 89 ? -3.166 -24.719 -15.922 1 94.69 89 ASP B N 1
ATOM 1475 C CA . ASP B 1 89 ? -3.619 -25.172 -17.234 1 94.69 89 ASP B CA 1
ATOM 1476 C C . ASP B 1 89 ? -2.662 -26.219 -17.812 1 94.69 89 ASP B C 1
ATOM 1478 O O . ASP B 1 89 ? -3.098 -27.203 -18.422 1 94.69 89 ASP B O 1
ATOM 1482 N N . GLU B 1 90 ? -1.423 -26.047 -17.578 1 91.75 90 GLU B N 1
ATOM 1483 C CA . GLU B 1 90 ? -0.408 -26.984 -18.062 1 91.75 90 GLU B CA 1
ATOM 1484 C C . GLU B 1 90 ? -0.492 -28.312 -17.344 1 91.75 90 GLU B C 1
ATOM 1486 O O . GLU B 1 90 ? -0.309 -29.375 -17.953 1 91.75 90 GLU B O 1
ATOM 1491 N N . LEU B 1 91 ? -0.738 -28.297 -16.125 1 90.69 91 LEU B N 1
ATOM 1492 C CA . LEU B 1 91 ? -0.854 -29.5 -15.312 1 90.69 91 LEU B CA 1
ATOM 1493 C C . LEU B 1 91 ? -2.098 -30.297 -15.695 1 90.69 91 LEU B C 1
ATOM 1495 O O . LEU B 1 91 ? -2.086 -31.531 -15.664 1 90.69 91 LEU B O 1
ATOM 1499 N N . GLU B 1 92 ? -3.143 -29.562 -16.031 1 88.62 92 GLU B N 1
ATOM 1500 C CA . GLU B 1 92 ? -4.391 -30.219 -16.422 1 88.62 92 GLU B CA 1
ATOM 1501 C C . GLU B 1 92 ? -4.273 -30.859 -17.797 1 88.62 92 GLU B C 1
ATOM 1503 O O . GLU B 1 92 ? -4.988 -31.812 -18.109 1 88.62 92 GLU B O 1
ATOM 1508 N N . GLU B 1 93 ? -3.482 -30.328 -18.656 1 87.94 93 GLU B N 1
ATOM 1509 C CA . GLU B 1 93 ? -3.283 -30.859 -20 1 87.94 93 GLU B CA 1
ATOM 1510 C C . GLU B 1 93 ? -2.314 -32.031 -19.984 1 87.94 93 GLU B C 1
ATOM 1512 O O . GLU B 1 93 ? -2.209 -32.781 -20.953 1 87.94 93 GLU B O 1
ATOM 1517 N N . HIS B 1 94 ? -1.597 -32.344 -18.922 1 75.75 94 HIS B N 1
ATOM 1518 C CA . HIS B 1 94 ? -0.758 -33.531 -18.797 1 75.75 94 HIS B CA 1
ATOM 1519 C C . HIS B 1 94 ? -1.408 -34.562 -17.875 1 75.75 94 HIS B C 1
ATOM 1521 O O . HIS B 1 94 ? -2.133 -34.219 -16.953 1 75.75 94 HIS B O 1
#

Secondary structure (DSSP, 8-state):
-------------------TTTS-----S--S-HHHHHHHHHHHHHHHHHHHHHHHH-S--S-SSHHHHHHHHHHHHHHHHHHHHHHHHHHHH-/-----------------TTTTTS-----SS-S-HHHHHHHHHHHHHHHHHHHHHHHH-S--S-SSHHHHHHHHHHHHHHHHHHHHHHHHHHHH-

InterPro domains:
  IPR011598 Myc-type, basic helix-loop-helix (bHLH) domain [PF00010] (36-81)
  IPR011598 Myc-type, basic helix-loop-helix (bHLH) domain [PS50888] (31-80)
  IPR011598 Myc-type, basic helix-loop-helix (bHLH) domain [SM00353] (37-86)
  IPR036638 Helix-loop-helix DNA-binding domain superfamily [G3DSA:4.10.280.10] (19-94)
  IPR036638 Helix-loop-helix DNA-binding domain superfamily [SSF47459] (33-92)
  IPR051358 Transcription factor AMS/ICE1/BHLH6-like [PTHR3194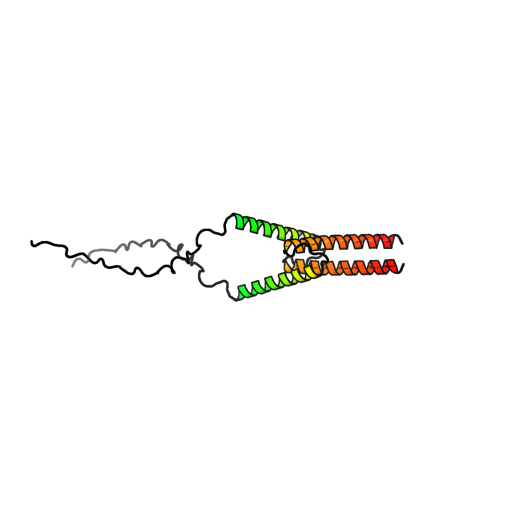5] (15-93)

Sequence (188 aa):
MENRRSDSISNCGDQIDDENSIKYRRRTGSGPPAKNIDAERRRRKRFNGRLYDLRALVPKISNLNKASILGDAIEFVKVLQKQAKELKDELEEHMENRRSDSISNCGDQIDDENSIKYRRRTGSGPPAKNIDAERRRRKRFNGRLYDLRALVPKISNLNKASILGDAIEFVKVLQKQAKELKDELEEH

Solvent-accessible surface area (backbone atoms only — not comparable to full-atom values): 11666 Å² total; per-residue (Å²): 143,82,79,85,82,87,81,82,84,78,81,83,74,81,81,74,81,73,60,77,71,59,71,73,61,74,82,71,77,75,57,77,54,68,70,55,52,54,51,49,50,49,50,51,48,50,33,50,51,33,52,49,54,43,52,70,70,40,89,65,76,89,45,87,50,69,44,42,43,43,46,39,45,44,51,48,49,53,49,46,53,51,51,37,51,52,43,50,54,54,49,68,74,96,132,88,78,75,88,88,80,83,80,74,77,80,76,82,80,74,77,74,62,76,72,60,72,73,60,74,82,69,77,74,56,78,55,68,69,55,53,54,51,49,51,50,52,52,49,51,32,50,51,35,52,50,57,44,52,71,71,41,90,66,74,91,43,86,50,68,44,42,44,42,45,39,42,44,53,48,49,53,49,45,52,51,51,39,52,51,45,50,54,53,49,69,76,96

pLDDT: mean 76.55, std 26.66, range [28.94, 98.69]

Foldseek 3Di:
DPDDDPDDPDDPPPPDCPVVVPPVPPPPPDPPPPVVVVVVVVVVVVVVVVLVVLLVPQDDQDDDDSVSSVVSSVVVVVVVVVVVVVVVVVVVVD/DPPDDDDDPPPPDCPPCPVVVPPVPPPPPDPPPPVVVVVVVVVVVVVVVVLVVLLVPQDDQDDDDSVSSVVSSVVVVVVVVVVVVVVVVVVVVD

Organism: Ricinus communis (NCBI:txid3988)